Protein AF-A0AAW0WPX1-F1 (afdb_monomer)

Foldseek 3Di:
DDDDDADPPDPDPQDVCSVCVVVVHDDDDDDPDPDSPDPQPPDPPPALVVDDLVVVLVVVVVVVQVVVCVVVVDHCPCVVVVVVRRDSVVSVVVSCLVRVDDPQLQQVLPPPDPSVVVVQVVCVVVDVDRDDDRDADDPVCVVDDDDHPPPDDDDDDDDDDPVVVVVVVVVVVVVVVVVVVCVVCVVVVVVVVVVVPDDPDDDDD

Organism: Cherax quadricarinatus (NCBI:txid27406)

Secondary structure (DSSP, 8-state):
---PPP-TT-S---SHHHHHHHTT-------S-SSTT-TTTT-TT--GGG--HHHHHHHHHHHHHHHHHHHH-S--TTTTTTTT---HHHHHHHHHHHHSS---HHHH-STT-HHHHHHHHHHHHH-S----------TT-TT-------------PPP--HHHHHHHHHHHHHHHHHHHHHHHHHHHHHHHHHHHHS-------

Radius of gyration: 40.39 Å; Cα contacts (8 Å, |Δi|>4): 72; chains: 1; bounding box: 110×43×115 Å

Sequence (205 aa):
MVHRKINLQEDTQAWEHEKYSMRRLPAFTLSRLLGPKTGERGSILDTSENVDLTSLTRNTVVVATALLRHIYNTSVDGIFDNGLAVTKKSVKSWLDLLTSQPRSPQLLSGKNNPLVSTLHQILTRYTNEARVTFLKADKRDPEWAFYDITRATMAAYAVKPAAFDFLLTMAILAYLGVIYVFLQYFPKLYAMMVRLASPQKSKTH

InterPro domains:
  IPR016574 Nicalin [PTHR31826] (1-195)

pLDDT: mean 82.97, std 11.25, range [36.56, 97.06]

Solvent-accessible surface area (backbone atoms only — not comparable to full-atom values): 13462 Å² total; per-residue (Å²): 137,85,88,74,83,78,66,89,87,53,92,76,72,75,48,70,34,52,63,36,44,75,74,73,38,93,61,76,78,90,70,93,65,95,56,80,86,45,75,80,66,88,41,92,81,75,51,77,86,81,55,60,65,66,62,48,47,53,49,50,50,52,51,53,51,53,50,51,27,64,75,67,73,45,87,66,82,68,61,45,75,78,75,65,53,88,48,65,68,57,56,48,53,51,50,53,62,65,63,71,50,81,83,49,68,49,63,59,66,42,96,81,32,64,66,62,51,50,52,46,54,56,43,43,75,78,37,98,79,69,76,92,77,82,90,68,66,55,84,90,51,74,88,54,73,83,66,72,72,82,83,73,86,84,81,85,75,86,70,88,57,72,66,57,58,54,51,51,53,50,51,53,52,51,53,53,49,52,52,52,51,51,63,67,45,42,63,57,53,49,53,49,49,52,60,73,69,51,77,85,79,77,84,84,130

Mean predicted aligned error: 12.22 Å

Structure (mmCIF, N/CA/C/O backbone):
data_AF-A0AAW0WPX1-F1
#
_entry.id   AF-A0AAW0WPX1-F1
#
loop_
_atom_site.group_PDB
_atom_site.id
_atom_site.type_symbol
_atom_site.label_atom_id
_atom_site.label_alt_id
_atom_site.label_comp_id
_atom_site.label_asym_id
_atom_site.label_entity_id
_atom_site.label_seq_id
_atom_site.pdbx_PDB_ins_code
_atom_site.Cartn_x
_atom_site.Cartn_y
_atom_site.Cartn_z
_atom_site.occupancy
_atom_site.B_iso_or_equiv
_atom_site.auth_seq_id
_atom_site.auth_comp_id
_atom_site.auth_asym_id
_atom_site.auth_atom_id
_atom_site.pdbx_PDB_model_num
ATOM 1 N N . MET A 1 1 ? 20.065 9.864 -16.009 1.00 61.38 1 MET A N 1
ATOM 2 C CA . MET A 1 1 ? 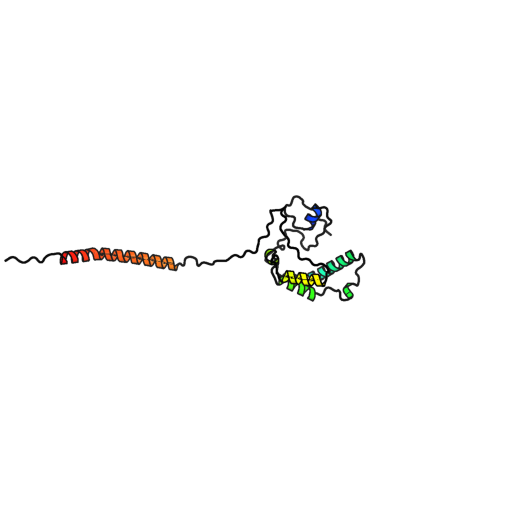20.373 9.185 -14.732 1.00 61.38 1 MET A CA 1
ATOM 3 C C . MET A 1 1 ? 20.743 10.264 -13.731 1.00 61.38 1 MET A C 1
ATOM 5 O O . MET A 1 1 ? 21.647 11.031 -14.025 1.00 61.38 1 MET A O 1
ATOM 9 N N . VAL A 1 2 ? 20.005 10.399 -12.628 1.00 70.94 2 VAL A N 1
ATOM 10 C CA . VAL A 1 2 ? 20.298 11.414 -11.601 1.00 70.94 2 VAL A CA 1
ATOM 11 C C . VAL A 1 2 ? 21.002 10.713 -10.449 1.00 70.94 2 VAL A C 1
ATOM 13 O O . VAL A 1 2 ? 20.412 9.850 -9.805 1.00 70.94 2 VAL A O 1
ATOM 16 N N . HIS A 1 3 ? 22.268 11.052 -10.216 1.00 69.31 3 HIS A N 1
ATOM 17 C CA . HIS A 1 3 ? 23.001 10.574 -9.050 1.00 69.31 3 HIS A CA 1
ATOM 18 C C . HIS A 1 3 ? 22.640 11.448 -7.846 1.00 69.31 3 HIS A C 1
ATOM 20 O O . HIS A 1 3 ? 22.981 12.633 -7.803 1.00 69.31 3 HIS A O 1
ATOM 26 N N . ARG A 1 4 ? 21.932 10.873 -6.873 1.00 70.69 4 ARG A N 1
ATOM 27 C CA . ARG A 1 4 ? 21.549 11.558 -5.638 1.00 70.69 4 ARG A CA 1
ATOM 28 C C . ARG A 1 4 ? 22.569 11.238 -4.549 1.00 70.69 4 ARG A C 1
ATOM 30 O O . ARG A 1 4 ? 22.857 10.073 -4.297 1.00 70.69 4 ARG A O 1
ATOM 37 N N . LYS A 1 5 ? 23.115 12.271 -3.904 1.00 76.38 5 LYS A N 1
ATOM 38 C CA . LYS A 1 5 ? 23.946 12.087 -2.707 1.00 76.38 5 LYS A CA 1
ATOM 39 C C . LYS A 1 5 ? 23.054 11.628 -1.552 1.00 76.38 5 LYS A C 1
ATOM 41 O O . LYS A 1 5 ? 21.971 12.180 -1.367 1.00 76.38 5 LYS A O 1
ATOM 46 N N . ILE A 1 6 ? 23.511 10.627 -0.807 1.00 76.75 6 ILE A N 1
ATOM 47 C CA . ILE A 1 6 ? 22.807 10.125 0.375 1.00 76.75 6 ILE A CA 1
ATOM 48 C C . ILE A 1 6 ? 22.981 11.102 1.543 1.00 76.75 6 ILE A C 1
ATOM 50 O O . ILE A 1 6 ? 24.090 11.567 1.808 1.00 76.75 6 ILE A O 1
ATOM 54 N N . ASN A 1 7 ? 21.889 11.409 2.241 1.00 76.62 7 ASN A N 1
ATOM 55 C CA . ASN A 1 7 ? 21.913 12.222 3.453 1.00 76.62 7 ASN A CA 1
ATOM 56 C C . ASN A 1 7 ? 21.957 11.288 4.666 1.00 76.62 7 ASN A C 1
ATOM 58 O O . ASN A 1 7 ? 20.944 10.710 5.040 1.00 76.62 7 ASN A O 1
ATOM 62 N N . LEU A 1 8 ? 23.130 11.143 5.287 1.00 74.00 8 LEU A N 1
ATOM 63 C CA . LEU A 1 8 ? 23.301 10.279 6.466 1.00 74.00 8 LEU A CA 1
ATOM 64 C C . LEU A 1 8 ? 22.622 10.820 7.735 1.00 74.00 8 LEU A C 1
ATOM 66 O O . LEU A 1 8 ? 22.477 10.076 8.692 1.00 74.00 8 LEU A O 1
ATOM 70 N N . GLN A 1 9 ? 22.244 12.100 7.758 1.00 75.31 9 GLN A N 1
ATOM 71 C CA . GLN A 1 9 ? 21.622 12.745 8.920 1.00 75.31 9 GLN A CA 1
ATOM 72 C C . GLN A 1 9 ? 20.102 12.555 8.994 1.00 75.31 9 GLN A C 1
ATOM 74 O O . GLN A 1 9 ? 19.483 13.012 9.947 1.00 75.31 9 GLN A O 1
ATOM 79 N N . GLU A 1 10 ? 19.482 11.961 7.973 1.00 75.88 10 GLU A N 1
ATOM 80 C CA . GLU A 1 10 ? 18.040 11.731 7.964 1.00 75.88 10 GLU A CA 1
ATOM 81 C C . GLU A 1 10 ? 17.742 10.327 8.502 1.00 75.88 10 GLU A C 1
ATOM 83 O O . GLU A 1 10 ? 18.124 9.332 7.884 1.00 75.88 10 GLU A O 1
ATOM 88 N N . ASP A 1 11 ? 17.038 10.255 9.637 1.00 69.88 11 ASP A N 1
ATOM 89 C CA . ASP A 1 11 ? 16.717 8.991 10.320 1.00 69.88 11 ASP A CA 1
ATOM 90 C C . ASP A 1 11 ? 15.823 8.073 9.467 1.00 69.88 11 ASP A C 1
ATOM 92 O O . ASP A 1 11 ? 15.911 6.847 9.523 1.00 69.88 11 ASP A O 1
ATOM 96 N N . THR A 1 12 ? 14.972 8.661 8.616 1.00 73.88 12 THR A N 1
ATOM 97 C CA . THR A 1 12 ? 14.050 7.920 7.743 1.00 73.88 12 THR A CA 1
ATOM 98 C C . THR A 1 12 ? 14.513 7.935 6.289 1.00 73.88 12 THR A C 1
ATOM 100 O O . THR A 1 12 ? 14.114 8.765 5.473 1.00 73.88 12 THR A O 1
ATOM 103 N N . GLN A 1 13 ? 15.330 6.947 5.930 1.00 77.50 13 GLN A N 1
ATOM 104 C CA . GLN A 1 13 ? 15.722 6.708 4.540 1.00 77.50 13 GLN A CA 1
ATOM 105 C C . GLN A 1 13 ? 14.590 6.024 3.780 1.00 77.50 13 GLN A C 1
ATOM 107 O O . GLN A 1 13 ? 14.356 4.815 3.875 1.00 77.50 13 GLN A O 1
ATOM 112 N N . ALA A 1 14 ? 13.848 6.834 3.035 1.00 79.06 14 ALA A N 1
ATOM 113 C CA . ALA A 1 14 ? 12.646 6.405 2.340 1.00 79.06 14 ALA A CA 1
ATOM 114 C C . ALA A 1 14 ? 12.933 5.728 0.987 1.00 79.06 14 ALA A C 1
ATOM 116 O O . ALA A 1 14 ? 12.017 5.138 0.404 1.00 79.06 14 ALA A O 1
ATOM 117 N N . TRP A 1 15 ? 14.158 5.823 0.459 1.00 85.50 15 TRP A N 1
ATOM 118 C CA . TRP A 1 15 ? 14.579 5.109 -0.745 1.00 85.50 15 TRP A CA 1
ATOM 119 C C . TRP A 1 15 ? 15.464 3.915 -0.396 1.00 85.50 15 TRP A C 1
ATOM 121 O O . TRP A 1 15 ? 16.465 4.052 0.299 1.00 85.50 15 TRP A O 1
ATOM 131 N N . GLU A 1 16 ? 15.156 2.744 -0.953 1.00 83.19 16 GLU A N 1
ATOM 132 C CA . GLU A 1 16 ? 15.899 1.522 -0.619 1.00 83.19 16 GLU A CA 1
ATOM 133 C C . GLU A 1 16 ? 17.376 1.579 -1.045 1.00 83.19 16 GLU A C 1
ATOM 135 O O . GLU A 1 16 ? 18.238 1.056 -0.341 1.00 83.19 16 GLU A O 1
ATOM 140 N N . HIS A 1 17 ? 17.712 2.258 -2.154 1.00 87.19 17 HIS A N 1
ATOM 141 C CA . HIS A 1 17 ? 19.113 2.391 -2.579 1.00 87.19 17 HIS A CA 1
ATOM 142 C C . HIS A 1 17 ? 19.988 3.136 -1.561 1.00 87.19 17 HIS A C 1
ATOM 144 O O . HIS A 1 17 ? 21.184 2.864 -1.496 1.00 87.19 17 HIS A O 1
ATOM 150 N N . GLU A 1 18 ? 19.419 4.033 -0.749 1.00 86.38 18 GLU A N 1
ATOM 151 C CA . GLU A 1 18 ? 20.159 4.747 0.298 1.00 86.38 18 GLU A CA 1
ATOM 152 C C . GLU A 1 18 ? 20.658 3.752 1.359 1.00 86.38 18 GLU A C 1
ATOM 154 O O . GLU A 1 18 ? 21.845 3.748 1.698 1.00 86.38 18 GLU A O 1
ATOM 159 N N . LYS A 1 19 ? 19.800 2.803 1.762 1.00 84.25 19 LYS A N 1
ATOM 160 C CA . LYS A 1 19 ? 20.140 1.740 2.721 1.00 84.25 19 LYS A CA 1
ATOM 161 C C . LYS A 1 19 ? 21.227 0.803 2.207 1.00 84.25 19 LYS A C 1
ATOM 163 O O . LYS A 1 19 ? 22.153 0.453 2.942 1.00 84.25 19 LYS A O 1
ATOM 168 N N . TYR A 1 20 ? 21.140 0.399 0.941 1.00 88.38 20 TYR A N 1
ATOM 169 C CA . TYR A 1 20 ? 22.171 -0.435 0.318 1.00 88.38 20 TYR A CA 1
ATOM 170 C C . TYR A 1 20 ? 23.497 0.319 0.162 1.00 88.38 20 TYR A C 1
ATOM 172 O O . TYR A 1 20 ? 24.559 -0.246 0.433 1.00 88.38 20 TYR A O 1
ATOM 180 N N . SER A 1 21 ? 23.444 1.611 -0.169 1.00 87.19 21 SER A N 1
ATOM 181 C CA . SER A 1 21 ? 24.636 2.450 -0.291 1.00 87.19 21 SER A CA 1
ATOM 182 C C . SER A 1 21 ? 25.371 2.626 1.042 1.00 87.19 21 SER A C 1
ATOM 184 O O . SER A 1 21 ? 26.602 2.654 1.037 1.00 87.19 21 SER A O 1
ATOM 186 N N . MET A 1 22 ? 24.672 2.682 2.186 1.00 84.62 22 MET A N 1
ATOM 187 C CA . MET A 1 22 ? 25.325 2.689 3.510 1.00 84.62 22 MET A CA 1
ATOM 188 C C . MET A 1 22 ? 26.178 1.437 3.742 1.00 84.62 22 MET A C 1
ATOM 190 O O . MET A 1 22 ? 27.257 1.504 4.329 1.00 84.62 22 MET A O 1
ATOM 194 N N . ARG A 1 23 ? 25.721 0.290 3.229 1.00 87.25 23 ARG A N 1
ATOM 195 C CA . ARG A 1 23 ? 26.449 -0.987 3.282 1.00 87.25 23 ARG A CA 1
ATOM 196 C C . ARG A 1 23 ? 27.493 -1.129 2.173 1.00 87.25 23 ARG A C 1
ATOM 198 O O . ARG A 1 23 ? 28.049 -2.210 2.009 1.00 87.25 23 ARG A O 1
ATOM 205 N N . ARG A 1 24 ? 27.769 -0.055 1.422 1.00 89.06 24 ARG A N 1
ATOM 206 C CA . ARG A 1 24 ? 28.683 -0.030 0.267 1.00 89.06 24 ARG A CA 1
ATOM 207 C C . ARG A 1 24 ? 28.284 -1.009 -0.843 1.00 89.06 24 ARG A C 1
ATOM 209 O O . ARG A 1 24 ? 29.139 -1.479 -1.588 1.00 89.06 24 ARG A O 1
ATOM 216 N N . LEU A 1 25 ? 26.991 -1.312 -0.955 1.00 91.75 25 LEU A N 1
ATOM 217 C CA . LEU A 1 25 ? 26.453 -2.140 -2.028 1.00 91.75 25 LEU A CA 1
ATOM 218 C C . LEU A 1 25 ? 25.987 -1.239 -3.179 1.00 91.75 25 LEU A C 1
ATOM 220 O O . LEU A 1 25 ? 25.273 -0.262 -2.926 1.00 91.75 25 LEU A O 1
ATOM 224 N N . PRO A 1 26 ? 26.359 -1.543 -4.436 1.00 90.31 26 PRO A N 1
ATOM 225 C CA . PRO A 1 26 ? 25.847 -0.810 -5.581 1.00 90.31 26 PRO A CA 1
ATOM 226 C C . PRO A 1 26 ? 24.343 -1.061 -5.696 1.00 90.31 26 PRO A C 1
ATOM 228 O O . PRO A 1 26 ? 23.890 -2.201 -5.782 1.00 90.31 26 PRO A O 1
ATOM 231 N N . ALA A 1 27 ? 23.564 0.014 -5.691 1.00 89.50 27 ALA A N 1
ATOM 232 C CA . ALA A 1 27 ? 22.117 -0.047 -5.797 1.00 89.50 27 ALA A CA 1
ATOM 233 C C . ALA A 1 27 ? 21.604 1.089 -6.675 1.00 89.50 27 ALA A C 1
ATOM 235 O O . ALA A 1 27 ? 22.207 2.158 -6.765 1.00 89.50 27 ALA A O 1
ATOM 236 N N . PHE A 1 28 ? 20.459 0.862 -7.307 1.00 88.38 28 PHE A N 1
ATOM 237 C CA . PHE A 1 28 ? 19.737 1.889 -8.040 1.00 88.38 28 PHE A CA 1
ATOM 238 C C . PHE A 1 28 ? 18.256 1.817 -7.674 1.00 88.38 28 PHE A C 1
ATOM 240 O O . PHE A 1 28 ? 17.745 0.771 -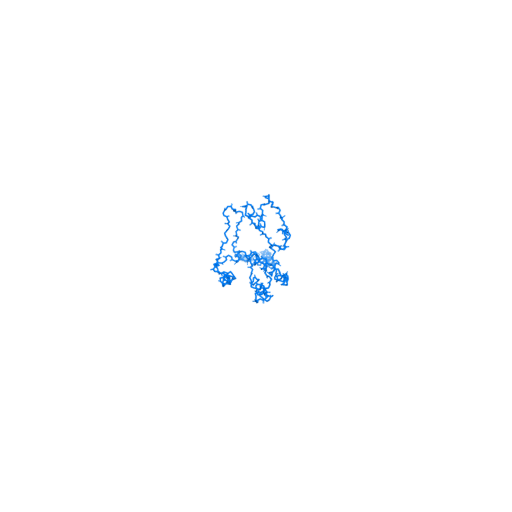7.274 1.00 88.38 28 PHE A O 1
ATOM 247 N N . THR A 1 29 ? 17.544 2.932 -7.807 1.00 88.50 29 THR A N 1
ATOM 248 C CA . THR A 1 29 ? 16.083 2.942 -7.707 1.00 88.50 29 THR A CA 1
ATOM 249 C C . THR A 1 29 ? 15.495 3.595 -8.941 1.00 88.50 29 THR A C 1
ATOM 251 O O . THR A 1 29 ? 15.922 4.674 -9.347 1.00 88.50 29 THR A O 1
ATOM 254 N N . LEU A 1 30 ? 14.503 2.933 -9.530 1.00 89.25 30 LEU A N 1
ATOM 255 C CA . LEU A 1 30 ? 13.698 3.473 -10.613 1.00 89.25 30 LEU A CA 1
ATOM 256 C C . LEU A 1 30 ? 12.396 4.007 -10.019 1.00 89.25 30 LEU A C 1
ATOM 258 O O . LEU A 1 30 ? 11.647 3.267 -9.387 1.00 89.25 30 LEU A O 1
ATOM 262 N N . SER A 1 31 ? 12.137 5.297 -10.211 1.00 88.00 31 SER A N 1
ATOM 263 C CA . SER A 1 31 ? 10.945 5.964 -9.694 1.00 88.00 31 SER A CA 1
ATOM 264 C C . SER A 1 31 ? 10.486 7.075 -10.635 1.00 88.00 31 SER A C 1
ATOM 266 O O . SER A 1 31 ? 11.307 7.730 -11.275 1.00 88.00 31 SER A O 1
ATOM 268 N N . ARG A 1 32 ? 9.168 7.309 -10.680 1.00 86.69 32 ARG A N 1
ATOM 269 C CA . ARG A 1 32 ? 8.558 8.501 -11.296 1.00 86.69 32 ARG A CA 1
ATOM 270 C C . ARG A 1 32 ? 8.669 9.739 -10.395 1.00 86.69 32 ARG A C 1
ATOM 272 O O . ARG A 1 32 ? 8.674 10.861 -10.886 1.00 86.69 32 ARG A O 1
ATOM 279 N N . LEU A 1 33 ? 8.723 9.535 -9.082 1.00 86.62 33 LEU A N 1
ATOM 280 C CA . LEU A 1 33 ? 8.726 10.596 -8.080 1.00 86.62 33 LEU A CA 1
ATOM 281 C C . LEU A 1 33 ? 10.109 11.242 -7.984 1.00 86.62 33 LEU A C 1
ATOM 283 O O . LEU A 1 33 ? 11.117 10.543 -7.883 1.00 86.62 33 LEU A O 1
ATOM 287 N N . LEU A 1 34 ? 10.134 12.576 -7.944 1.00 82.50 34 LEU A N 1
ATOM 288 C CA . LEU A 1 34 ? 11.356 13.370 -7.767 1.00 82.50 34 LEU A CA 1
ATOM 289 C C . LEU A 1 34 ? 11.935 13.243 -6.349 1.00 82.50 34 LEU A C 1
ATOM 291 O O . LEU A 1 34 ? 13.146 13.326 -6.142 1.00 82.50 34 LEU A O 1
ATOM 295 N N . GLY A 1 35 ? 11.068 13.048 -5.355 1.00 82.31 35 GLY A N 1
ATOM 296 C CA . GLY A 1 35 ? 11.436 13.030 -3.946 1.00 82.31 35 GLY A CA 1
ATOM 297 C C . GLY A 1 35 ? 10.698 11.949 -3.159 1.00 82.31 35 GLY A C 1
ATOM 298 O O . GLY A 1 35 ? 9.667 11.458 -3.607 1.00 82.31 35 GLY A O 1
ATOM 299 N N . PRO A 1 36 ? 11.219 11.574 -1.979 1.00 80.69 36 PRO A N 1
ATOM 300 C CA . PRO A 1 36 ? 10.595 10.557 -1.139 1.00 80.69 36 PRO A CA 1
ATOM 301 C C . PRO A 1 36 ? 9.311 11.032 -0.445 1.00 80.69 36 PRO A C 1
ATOM 303 O O . PRO A 1 36 ? 8.440 10.209 -0.180 1.00 80.69 36 PRO A O 1
ATOM 306 N N . LYS A 1 37 ? 9.204 12.337 -0.151 1.00 81.31 37 LYS A N 1
ATOM 307 C CA . LYS A 1 37 ? 8.134 12.959 0.657 1.00 81.31 37 LYS A CA 1
ATOM 308 C C . LYS A 1 37 ? 6.957 13.488 -0.176 1.00 81.31 37 LYS A C 1
ATOM 310 O O . LYS A 1 37 ? 6.267 14.414 0.232 1.00 81.31 37 LYS A O 1
ATOM 315 N N . THR A 1 38 ? 6.741 12.953 -1.372 1.00 82.50 38 THR A N 1
ATOM 316 C CA . THR A 1 38 ? 5.587 13.329 -2.203 1.00 82.50 38 THR A CA 1
ATOM 317 C C . THR A 1 38 ? 4.304 12.737 -1.623 1.00 82.50 38 THR A C 1
ATOM 319 O O . THR A 1 38 ? 4.264 11.535 -1.370 1.00 82.50 38 THR A O 1
ATOM 322 N N . GLY A 1 39 ? 3.247 13.544 -1.480 1.00 79.00 39 GLY A N 1
ATOM 323 C CA . GLY A 1 39 ? 1.966 13.119 -0.888 1.00 79.00 39 GLY A CA 1
ATOM 324 C C . GLY A 1 39 ? 1.229 12.006 -1.644 1.00 79.00 39 GLY A C 1
ATOM 325 O O . GLY A 1 39 ? 0.349 11.362 -1.087 1.00 79.00 39 GLY A O 1
ATOM 326 N N . GLU A 1 40 ? 1.616 11.728 -2.891 1.00 78.62 40 GLU A N 1
ATOM 327 C CA . GLU A 1 40 ? 1.120 10.576 -3.657 1.00 78.62 40 GLU A CA 1
ATOM 328 C C . GLU A 1 40 ? 1.561 9.233 -3.045 1.00 78.62 40 GLU A C 1
ATOM 330 O O . GLU A 1 40 ? 0.915 8.207 -3.246 1.00 78.62 40 GLU A O 1
ATOM 335 N N . ARG A 1 41 ? 2.662 9.214 -2.280 1.00 78.62 41 ARG A N 1
ATOM 336 C CA . ARG A 1 41 ? 3.200 7.995 -1.674 1.00 78.62 41 ARG A CA 1
ATOM 337 C C . ARG A 1 41 ? 2.467 7.693 -0.366 1.00 78.62 41 ARG A C 1
ATOM 339 O O . ARG A 1 41 ? 2.609 8.425 0.605 1.00 78.62 41 ARG A O 1
ATOM 346 N N . GLY A 1 42 ? 1.740 6.576 -0.328 1.00 77.31 42 GLY A N 1
ATOM 347 C CA . GLY A 1 42 ? 1.047 6.112 0.882 1.00 77.31 42 GLY A CA 1
ATOM 348 C C . GLY A 1 42 ? -0.295 6.799 1.150 1.00 77.31 42 GLY A C 1
ATOM 349 O O . GLY A 1 42 ? -0.807 6.707 2.262 1.00 77.31 42 GLY A O 1
ATOM 350 N N . SER A 1 43 ? -0.868 7.474 0.149 1.00 82.81 43 SER A N 1
ATOM 351 C CA . SER A 1 43 ? -2.216 8.032 0.252 1.00 82.81 43 SER A CA 1
ATOM 352 C C . SER A 1 43 ? -3.275 6.927 0.238 1.00 82.81 43 SER A C 1
ATOM 354 O O . SER A 1 43 ? -3.196 5.982 -0.544 1.00 82.81 43 SER A O 1
ATOM 356 N N . ILE A 1 44 ? -4.308 7.082 1.068 1.00 83.12 44 ILE A N 1
ATOM 357 C CA . ILE A 1 44 ? -5.504 6.220 1.063 1.00 83.12 44 ILE A CA 1
ATOM 358 C C . ILE A 1 44 ? -6.304 6.405 -0.240 1.00 83.12 44 ILE A C 1
ATOM 360 O O . ILE A 1 44 ? -7.060 5.524 -0.636 1.00 83.12 44 ILE A O 1
ATOM 364 N N . LEU A 1 45 ? -6.104 7.530 -0.932 1.00 84.94 45 LEU A N 1
ATOM 365 C CA . LEU A 1 45 ? -6.772 7.869 -2.190 1.00 84.94 45 LEU A CA 1
ATOM 366 C C . LEU A 1 45 ? -6.082 7.265 -3.428 1.00 84.94 45 LEU A C 1
ATOM 368 O O . LEU A 1 45 ? -6.435 7.619 -4.552 1.00 84.94 45 LEU A O 1
ATOM 372 N N . ASP A 1 46 ? -5.091 6.383 -3.246 1.00 85.38 46 ASP A N 1
ATOM 373 C CA . ASP A 1 46 ? -4.429 5.674 -4.346 1.00 85.38 46 ASP A CA 1
ATOM 374 C C . ASP A 1 46 ? -5.395 4.662 -4.985 1.00 85.38 46 ASP A C 1
ATOM 376 O O . ASP A 1 46 ? -5.576 3.541 -4.503 1.00 85.38 46 ASP A O 1
ATOM 380 N N . THR A 1 47 ? -6.054 5.092 -6.059 1.00 86.38 47 THR A N 1
ATOM 381 C CA . THR A 1 47 ? -7.054 4.324 -6.810 1.00 86.38 47 THR A CA 1
ATOM 382 C C . THR A 1 47 ? -6.522 3.938 -8.187 1.00 86.38 47 THR A C 1
ATOM 384 O O . THR A 1 47 ? -5.665 4.610 -8.764 1.00 86.38 47 THR A O 1
ATOM 387 N N . SER A 1 48 ? -7.051 2.846 -8.747 1.00 86.25 48 SER A N 1
ATOM 388 C CA . SER A 1 48 ? -6.666 2.358 -10.080 1.00 86.25 48 SER A CA 1
ATOM 389 C C . SER A 1 48 ? -6.971 3.358 -11.199 1.00 86.25 48 SER A C 1
ATOM 391 O O . SER A 1 48 ? -6.297 3.348 -12.226 1.00 86.25 48 SER A O 1
ATOM 393 N N . GLU A 1 49 ? -7.942 4.249 -10.987 1.00 86.81 49 GLU A N 1
ATOM 394 C CA . GLU A 1 49 ? -8.360 5.280 -11.941 1.00 86.81 49 GLU A CA 1
ATOM 395 C C . GLU A 1 49 ? -7.267 6.316 -12.217 1.00 86.81 49 GLU A C 1
ATOM 397 O O . GLU A 1 49 ? -7.180 6.845 -13.323 1.00 86.81 49 GLU A O 1
ATOM 402 N N . ASN A 1 50 ? -6.386 6.566 -11.246 1.00 86.75 50 ASN A N 1
ATOM 403 C CA . ASN A 1 50 ? -5.296 7.527 -11.396 1.00 86.75 50 ASN A CA 1
ATOM 404 C C . ASN A 1 50 ? -4.114 6.972 -12.226 1.00 86.75 50 ASN A C 1
ATOM 406 O O . ASN A 1 50 ? -3.130 7.671 -12.476 1.00 86.75 50 ASN A O 1
ATOM 410 N N . VAL A 1 51 ? -4.169 5.700 -12.645 1.00 89.25 51 VAL A N 1
ATOM 411 C CA . VAL A 1 51 ? -3.081 5.025 -13.364 1.00 89.25 51 VAL A CA 1
ATOM 412 C C . VAL A 1 51 ? -3.348 5.000 -14.869 1.00 89.25 51 VAL A C 1
ATOM 414 O O . VAL A 1 51 ? -4.206 4.271 -15.364 1.00 89.25 51 VAL A O 1
ATOM 417 N N . ASP A 1 52 ? -2.528 5.720 -15.636 1.00 93.25 52 ASP A N 1
ATOM 418 C CA . ASP A 1 52 ? -2.552 5.632 -17.097 1.00 93.25 52 ASP A CA 1
ATOM 419 C C . ASP A 1 52 ? -1.906 4.326 -17.602 1.00 93.25 52 ASP A C 1
ATOM 421 O O . ASP A 1 52 ? -0.686 4.121 -17.558 1.00 93.25 52 ASP A O 1
ATOM 425 N N . LEU A 1 53 ? -2.748 3.453 -18.159 1.00 93.56 53 LEU A N 1
ATOM 426 C CA . LEU A 1 53 ? -2.352 2.172 -18.744 1.00 93.56 53 LEU A CA 1
ATOM 427 C C . LEU A 1 53 ? -1.376 2.313 -19.920 1.00 93.56 53 LEU A C 1
ATOM 429 O O . LEU A 1 53 ? -0.584 1.398 -20.166 1.00 93.56 53 LEU A O 1
ATOM 433 N N . THR A 1 54 ? -1.439 3.405 -20.686 1.00 94.56 54 THR A N 1
ATOM 434 C CA . THR A 1 54 ? -0.569 3.586 -21.859 1.00 94.56 54 THR A CA 1
ATOM 435 C C . THR A 1 54 ? 0.862 3.894 -21.435 1.00 94.56 54 THR A C 1
ATOM 437 O O . THR A 1 54 ? 1.791 3.194 -21.853 1.00 94.56 54 THR A O 1
ATOM 440 N N . SER A 1 55 ? 1.029 4.843 -20.513 1.00 94.12 55 SER A N 1
ATOM 441 C CA . SER A 1 55 ? 2.310 5.139 -19.876 1.00 94.12 55 SER A CA 1
ATOM 442 C C . SER A 1 55 ? 2.881 3.925 -19.146 1.00 94.12 55 SER A C 1
ATOM 444 O O . SER A 1 55 ? 4.071 3.637 -19.288 1.00 94.12 55 SER A O 1
ATOM 446 N N . LEU A 1 56 ? 2.047 3.170 -18.419 1.00 94.00 56 LEU A N 1
ATOM 447 C CA . LEU A 1 56 ? 2.484 1.957 -17.727 1.00 94.00 56 LEU A CA 1
ATOM 448 C C . LEU A 1 56 ? 3.021 0.908 -18.708 1.00 94.00 56 LEU A C 1
ATOM 450 O O . LEU A 1 56 ? 4.133 0.426 -18.524 1.00 94.00 56 LEU A O 1
ATOM 454 N N . THR A 1 57 ? 2.285 0.626 -19.789 1.00 95.12 57 THR A N 1
ATOM 455 C CA . THR A 1 57 ? 2.704 -0.345 -20.816 1.00 95.12 57 THR A CA 1
ATOM 456 C C . THR A 1 57 ? 4.038 0.057 -21.449 1.00 95.12 57 THR A C 1
ATOM 458 O O . THR A 1 57 ? 4.947 -0.767 -21.548 1.00 95.12 57 THR A O 1
ATOM 461 N N . ARG A 1 58 ? 4.195 1.337 -21.819 1.00 94.00 58 ARG A N 1
ATOM 462 C CA . ARG A 1 58 ? 5.457 1.865 -22.360 1.00 94.00 58 ARG A CA 1
ATOM 463 C C . ARG A 1 58 ? 6.609 1.676 -21.374 1.00 94.00 58 ARG A C 1
ATOM 465 O O . ARG A 1 58 ? 7.677 1.210 -21.758 1.00 94.00 58 ARG A O 1
ATOM 472 N N . ASN A 1 59 ? 6.394 2.016 -20.105 1.00 94.06 59 ASN A N 1
ATOM 473 C CA . ASN A 1 59 ? 7.423 1.897 -19.076 1.00 94.06 59 ASN A CA 1
ATOM 474 C C . ASN A 1 59 ? 7.813 0.428 -18.840 1.00 94.06 59 ASN A C 1
ATOM 476 O O . ASN A 1 59 ? 8.998 0.136 -18.705 1.00 94.06 59 ASN A O 1
ATOM 480 N N . THR A 1 60 ? 6.856 -0.505 -18.866 1.00 93.81 60 THR A N 1
ATOM 481 C CA . THR A 1 60 ? 7.134 -1.946 -18.778 1.00 93.81 60 THR A CA 1
ATOM 482 C C . THR A 1 60 ? 8.003 -2.428 -19.939 1.00 93.81 60 THR A C 1
ATOM 484 O O . THR A 1 60 ? 8.962 -3.156 -19.701 1.00 93.81 60 THR A O 1
ATOM 487 N N . VAL A 1 61 ? 7.734 -1.985 -21.175 1.00 92.50 61 VAL A N 1
ATOM 488 C CA . VAL A 1 61 ? 8.574 -2.313 -22.345 1.00 92.50 61 VAL A CA 1
ATOM 489 C C . VAL A 1 61 ? 9.996 -1.783 -22.169 1.00 92.50 61 VAL A C 1
ATOM 491 O O . VAL A 1 61 ? 10.956 -2.511 -22.420 1.00 92.50 61 VAL A O 1
ATOM 494 N N . VAL A 1 62 ? 10.154 -0.547 -21.683 1.00 92.12 62 VAL A N 1
ATOM 495 C CA . VAL A 1 62 ? 11.477 0.052 -21.440 1.00 92.12 62 VAL A CA 1
ATOM 496 C C . VAL A 1 62 ? 12.249 -0.733 -20.378 1.00 92.12 62 VAL A C 1
ATOM 498 O O . VAL A 1 62 ? 13.417 -1.052 -20.592 1.00 92.12 62 VAL A O 1
ATOM 501 N N . VAL A 1 63 ? 11.605 -1.094 -19.263 1.00 93.06 63 VAL A N 1
ATOM 502 C CA . VAL A 1 63 ? 12.236 -1.879 -18.190 1.00 93.06 63 VAL A CA 1
ATOM 503 C C . VAL A 1 63 ? 12.600 -3.282 -18.673 1.00 93.06 63 VAL A C 1
ATOM 505 O O . VAL A 1 63 ? 13.725 -3.722 -18.449 1.00 93.06 63 VAL A O 1
ATOM 508 N N . ALA A 1 64 ? 11.702 -3.965 -19.387 1.00 91.94 64 ALA A N 1
ATOM 509 C CA . ALA A 1 64 ? 11.972 -5.287 -19.949 1.00 91.94 64 ALA A CA 1
ATOM 510 C C . ALA A 1 64 ? 13.146 -5.250 -20.939 1.00 91.94 64 ALA A C 1
ATOM 512 O O . ALA A 1 64 ? 14.064 -6.061 -20.844 1.00 91.94 64 ALA A O 1
ATOM 513 N N . THR A 1 65 ? 13.166 -4.262 -21.837 1.00 90.31 65 THR A N 1
ATOM 514 C CA . THR A 1 65 ? 14.268 -4.056 -22.789 1.00 90.31 65 THR A CA 1
ATOM 515 C C . THR A 1 65 ? 15.587 -3.801 -22.066 1.00 90.31 65 THR A C 1
ATOM 517 O O . THR A 1 65 ? 16.606 -4.389 -22.417 1.00 90.31 65 THR A O 1
ATOM 520 N N . ALA A 1 66 ? 15.581 -2.942 -21.044 1.00 91.06 66 ALA A N 1
ATOM 521 C CA . ALA A 1 66 ? 16.775 -2.624 -20.270 1.00 91.06 66 ALA A CA 1
ATOM 522 C C . ALA A 1 66 ? 17.327 -3.853 -19.529 1.00 91.06 66 ALA A C 1
ATOM 524 O O . ALA A 1 66 ? 18.535 -4.076 -19.541 1.00 91.06 66 ALA A O 1
ATOM 525 N N . LEU A 1 67 ? 16.453 -4.677 -18.942 1.00 91.06 67 LEU A N 1
ATOM 526 C CA . LEU A 1 67 ? 16.847 -5.919 -18.276 1.00 91.06 67 LEU A CA 1
ATOM 527 C C . LEU A 1 67 ? 17.412 -6.946 -19.260 1.00 91.06 67 LEU A C 1
ATOM 529 O O . LEU A 1 67 ? 18.459 -7.523 -18.989 1.00 91.06 67 LEU A O 1
ATOM 533 N N . LEU A 1 68 ? 16.774 -7.141 -20.416 1.00 90.44 68 LEU A N 1
ATOM 534 C CA . LEU A 1 68 ? 17.274 -8.056 -21.447 1.00 90.44 68 LEU A CA 1
ATOM 535 C C . LEU A 1 68 ? 18.641 -7.614 -21.978 1.00 90.44 68 LEU A C 1
ATOM 537 O O . LEU A 1 68 ? 19.542 -8.441 -22.099 1.00 90.44 68 LEU A O 1
ATOM 541 N N . ARG A 1 69 ? 18.820 -6.309 -22.224 1.00 90.75 69 ARG A N 1
ATOM 542 C CA . ARG A 1 69 ? 20.115 -5.740 -22.627 1.00 90.75 69 ARG A CA 1
ATOM 543 C C . ARG A 1 69 ? 21.175 -5.976 -21.560 1.00 90.75 69 ARG A C 1
ATOM 545 O O . ARG A 1 69 ? 22.309 -6.280 -21.899 1.00 90.75 69 ARG A O 1
ATOM 552 N N . HIS A 1 70 ? 20.808 -5.865 -20.286 1.00 91.00 70 HIS A N 1
ATOM 553 C CA . HIS A 1 70 ? 21.733 -6.099 -19.184 1.00 91.00 70 HIS A CA 1
ATOM 554 C C . HIS A 1 70 ? 22.119 -7.579 -19.030 1.00 91.00 70 HIS A C 1
ATOM 556 O O . HIS A 1 70 ? 23.292 -7.873 -18.838 1.00 91.00 70 HIS A O 1
ATOM 562 N N . ILE A 1 71 ? 21.159 -8.503 -19.146 1.00 91.69 71 ILE A N 1
ATOM 563 C CA . ILE A 1 71 ? 21.398 -9.948 -18.992 1.00 91.69 71 ILE A CA 1
ATOM 564 C C . ILE A 1 71 ? 22.217 -10.500 -20.162 1.00 91.69 71 ILE A C 1
ATOM 566 O O . ILE A 1 71 ? 23.191 -11.215 -19.947 1.00 91.69 71 ILE A O 1
ATOM 570 N N . TYR A 1 72 ? 21.825 -10.178 -21.396 1.00 89.19 72 TYR A N 1
ATOM 571 C CA . TYR A 1 72 ? 22.449 -10.743 -22.595 1.00 89.19 72 TYR A CA 1
ATOM 572 C C . TYR A 1 72 ? 23.614 -9.906 -23.134 1.00 89.19 72 TYR A C 1
ATOM 574 O O . TYR A 1 72 ? 24.288 -10.344 -24.063 1.00 89.19 72 TYR A O 1
ATOM 582 N N . ASN A 1 73 ? 23.843 -8.709 -22.580 1.00 89.94 73 ASN A N 1
ATOM 583 C CA . ASN A 1 73 ? 24.873 -7.756 -23.009 1.00 89.94 73 ASN A CA 1
ATOM 584 C C . ASN A 1 73 ? 24.907 -7.521 -24.537 1.00 89.94 73 ASN A C 1
ATOM 586 O O . ASN A 1 73 ? 25.962 -7.288 -25.122 1.00 89.94 73 ASN A O 1
ATOM 590 N N . THR A 1 74 ? 23.748 -7.620 -25.190 1.00 85.44 74 THR A N 1
ATOM 591 C CA . THR A 1 74 ? 23.577 -7.520 -26.646 1.00 85.44 74 THR A CA 1
ATOM 592 C C . THR A 1 74 ? 22.456 -6.541 -26.986 1.00 85.44 74 THR A C 1
ATOM 594 O O . THR A 1 74 ? 21.632 -6.196 -26.128 1.00 85.44 74 THR A O 1
ATOM 597 N N . SER A 1 75 ? 22.408 -6.076 -28.236 1.00 79.50 75 SER A N 1
ATOM 598 C CA . SER A 1 75 ? 21.262 -5.320 -28.736 1.00 79.50 75 SER A CA 1
ATOM 599 C C . SER A 1 75 ? 20.036 -6.238 -28.814 1.00 79.50 75 SER A C 1
ATOM 601 O O . SER A 1 75 ? 20.083 -7.355 -29.316 1.00 79.50 75 SER A O 1
ATOM 603 N N . VAL A 1 76 ? 18.920 -5.763 -28.262 1.00 70.88 76 VAL A N 1
ATOM 604 C CA . VAL A 1 76 ? 17.660 -6.522 -28.086 1.00 70.88 76 VAL A CA 1
ATOM 605 C C . VAL A 1 76 ? 16.689 -6.238 -29.243 1.00 70.88 76 VAL A C 1
ATOM 607 O O . VAL A 1 76 ? 15.475 -6.386 -29.120 1.00 70.88 76 VAL A O 1
ATOM 610 N N . ASP A 1 77 ? 17.216 -5.800 -30.383 1.00 75.06 77 ASP A N 1
ATOM 611 C CA . ASP A 1 77 ? 16.402 -5.366 -31.513 1.00 75.06 77 ASP A CA 1
ATOM 612 C C . ASP A 1 77 ? 15.745 -6.604 -32.154 1.00 75.06 77 ASP A C 1
ATOM 614 O O . ASP A 1 77 ? 16.426 -7.532 -32.585 1.00 75.06 77 ASP A O 1
ATOM 618 N N . GLY A 1 78 ? 14.409 -6.661 -32.129 1.00 74.81 78 GLY A N 1
ATOM 619 C CA . GLY A 1 78 ? 13.609 -7.763 -32.686 1.00 74.81 78 GLY A CA 1
ATOM 620 C C . GLY A 1 78 ? 13.203 -8.886 -31.717 1.00 74.81 78 GLY A C 1
ATOM 621 O O . GLY A 1 78 ? 12.422 -9.757 -32.091 1.00 74.81 78 GLY A O 1
ATOM 622 N N . ILE A 1 79 ? 13.646 -8.885 -30.450 1.00 77.44 79 ILE A N 1
ATOM 623 C CA . ILE A 1 79 ? 13.268 -9.951 -29.488 1.00 77.44 79 ILE A CA 1
ATOM 624 C C . ILE A 1 79 ? 11.763 -9.930 -29.166 1.00 77.44 79 ILE A C 1
ATOM 626 O O . ILE A 1 79 ? 11.150 -10.975 -28.943 1.00 77.44 79 ILE A O 1
ATOM 630 N N . PHE A 1 80 ? 11.149 -8.748 -29.171 1.00 78.81 80 PHE A N 1
ATOM 631 C CA . PHE A 1 80 ? 9.725 -8.589 -28.869 1.00 78.81 80 PHE A CA 1
ATOM 632 C C . PHE A 1 80 ? 8.799 -8.972 -30.032 1.00 78.81 80 PHE A C 1
ATOM 634 O O . PHE A 1 80 ? 7.623 -9.242 -29.784 1.00 78.81 80 PHE A O 1
ATOM 641 N N . ASP A 1 81 ? 9.315 -9.061 -31.261 1.00 78.31 81 ASP A N 1
ATOM 642 C CA . ASP A 1 81 ? 8.515 -9.353 -32.458 1.00 78.31 81 ASP A CA 1
ATOM 643 C C . ASP A 1 81 ? 8.074 -10.825 -32.515 1.00 78.31 81 ASP A C 1
ATOM 645 O O . ASP A 1 81 ? 7.015 -11.148 -33.051 1.00 78.31 81 ASP A O 1
ATOM 649 N N . ASN 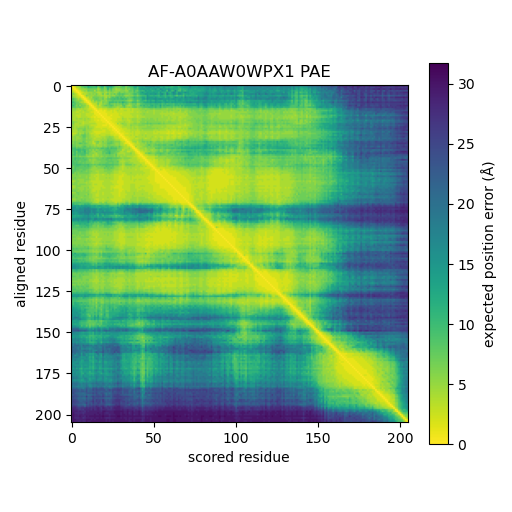A 1 82 ? 8.807 -11.717 -31.839 1.00 77.81 82 ASN A N 1
ATOM 650 C CA . ASN A 1 82 ? 8.514 -13.152 -31.741 1.00 77.81 82 ASN A CA 1
ATOM 651 C C . ASN A 1 82 ? 7.400 -13.492 -30.724 1.00 77.81 82 ASN A C 1
ATOM 653 O O . ASN A 1 82 ? 7.438 -14.530 -30.066 1.00 77.81 82 ASN A O 1
ATOM 657 N N . GLY A 1 83 ? 6.414 -12.608 -30.545 1.00 79.12 83 GLY A N 1
ATOM 658 C CA . GLY A 1 83 ? 5.278 -12.830 -29.638 1.00 79.12 83 GLY A CA 1
ATOM 659 C C . GLY A 1 83 ? 5.576 -12.619 -28.147 1.00 79.12 83 GLY A C 1
ATOM 660 O O . GLY A 1 83 ? 4.707 -12.856 -27.311 1.00 79.12 83 GLY A O 1
ATOM 661 N N . LEU A 1 84 ? 6.770 -12.125 -27.801 1.00 83.44 84 LEU A N 1
ATOM 662 C CA . LEU A 1 84 ? 7.163 -11.757 -26.430 1.00 83.44 84 LEU A CA 1
ATOM 663 C C . LEU A 1 84 ? 6.778 -10.310 -26.065 1.00 83.44 84 LEU A C 1
ATOM 665 O O . LEU A 1 84 ? 7.153 -9.802 -25.005 1.00 83.44 84 LEU A O 1
ATOM 669 N N . ALA A 1 85 ? 6.041 -9.625 -26.940 1.00 87.44 85 ALA A N 1
ATOM 670 C CA . ALA A 1 85 ? 5.613 -8.251 -26.737 1.00 87.44 85 ALA A CA 1
ATOM 671 C C . ALA A 1 85 ? 4.678 -8.091 -25.525 1.00 87.44 85 ALA A C 1
ATOM 673 O O . ALA A 1 85 ? 3.729 -8.850 -25.300 1.00 87.44 85 ALA A O 1
ATOM 674 N N . VAL A 1 86 ? 4.901 -7.016 -24.767 1.00 89.94 86 VAL A N 1
ATOM 675 C CA . VAL A 1 86 ? 4.038 -6.641 -23.644 1.00 89.94 86 VAL A CA 1
ATOM 676 C C . VAL A 1 86 ? 2.697 -6.152 -24.186 1.00 89.94 86 VAL A C 1
ATOM 678 O O . VAL A 1 86 ? 2.594 -5.093 -24.801 1.00 89.94 86 VAL A O 1
ATOM 681 N N . THR A 1 87 ? 1.640 -6.917 -23.930 1.00 92.56 87 THR A N 1
ATOM 682 C CA . THR A 1 87 ? 0.289 -6.570 -24.379 1.00 92.56 87 THR A CA 1
ATOM 683 C C . THR A 1 87 ? -0.430 -5.716 -23.335 1.00 92.56 87 THR A C 1
ATOM 685 O O . THR A 1 87 ? -0.509 -6.094 -22.164 1.00 92.56 87 THR A O 1
ATOM 688 N N . LYS A 1 88 ? -1.073 -4.621 -23.764 1.00 93.75 88 LYS A N 1
ATOM 689 C CA . LYS A 1 88 ? -1.872 -3.736 -22.887 1.00 93.75 88 LYS A CA 1
ATOM 690 C C . LYS A 1 88 ? -2.944 -4.488 -22.082 1.00 93.75 88 LYS A C 1
ATOM 692 O O . LYS A 1 88 ? -3.177 -4.176 -20.920 1.00 93.75 88 LYS A O 1
ATOM 697 N N . LYS A 1 89 ? -3.578 -5.507 -22.678 1.00 94.44 89 LYS A N 1
ATOM 698 C CA . LYS A 1 89 ? -4.563 -6.378 -22.006 1.00 94.44 89 LYS A CA 1
ATOM 699 C C . LYS A 1 89 ? -3.958 -7.145 -20.824 1.00 94.44 89 LYS A C 1
ATOM 701 O O . LYS A 1 89 ? -4.593 -7.226 -19.780 1.00 94.44 89 LYS A O 1
ATOM 706 N N . SER A 1 90 ? -2.730 -7.651 -20.973 1.00 93.06 90 SER A N 1
ATOM 707 C CA . SER A 1 90 ? -2.012 -8.345 -19.896 1.00 93.06 90 SER A CA 1
ATOM 708 C C . SER A 1 90 ? -1.706 -7.381 -18.748 1.00 93.06 90 SER A C 1
ATOM 710 O O . SER A 1 90 ? -2.059 -7.652 -17.603 1.00 93.06 90 SER A O 1
ATOM 712 N N . VAL A 1 91 ? -1.174 -6.194 -19.060 1.00 94.62 91 VAL A N 1
ATOM 713 C CA . VAL A 1 91 ? -0.914 -5.144 -18.058 1.00 94.62 91 VAL A CA 1
ATOM 714 C C . VAL A 1 91 ? -2.192 -4.754 -17.312 1.00 94.62 91 VAL A C 1
ATOM 716 O O . VAL A 1 91 ? -2.169 -4.624 -16.092 1.00 94.62 91 VAL A O 1
ATOM 719 N N . LYS A 1 92 ? -3.321 -4.636 -18.021 1.00 95.19 92 LYS A N 1
ATOM 720 C CA . LYS A 1 92 ? -4.621 -4.380 -17.395 1.00 95.19 92 LYS A CA 1
ATOM 721 C C . LYS A 1 92 ? -5.030 -5.509 -16.442 1.00 95.19 92 LYS A C 1
ATOM 723 O O . LYS A 1 92 ? -5.371 -5.218 -15.307 1.00 95.19 92 LYS A O 1
ATOM 728 N N . SER A 1 93 ? -4.929 -6.776 -16.854 1.00 94.31 93 SER A N 1
ATOM 729 C CA . SER A 1 93 ? -5.265 -7.903 -15.965 1.00 94.31 93 SER A CA 1
ATOM 730 C C . SER A 1 93 ? -4.407 -7.943 -14.698 1.00 94.31 93 SER A C 1
ATOM 732 O O . SER A 1 93 ? -4.908 -8.264 -13.625 1.00 94.31 93 SER A O 1
ATOM 734 N N . TRP A 1 94 ? -3.133 -7.554 -14.801 1.00 93.94 94 TRP A N 1
ATOM 735 C CA . TRP A 1 94 ? -2.250 -7.410 -13.647 1.00 93.94 94 TRP A CA 1
ATOM 736 C C . TRP A 1 94 ? -2.671 -6.260 -12.735 1.00 93.94 94 TRP A C 1
ATOM 738 O O . TRP A 1 94 ? -2.665 -6.421 -11.518 1.00 93.94 94 TRP A O 1
ATOM 748 N N . LEU A 1 95 ? -3.051 -5.116 -13.307 1.00 93.44 95 LEU A N 1
ATOM 749 C CA . LEU A 1 95 ? -3.564 -3.988 -12.536 1.00 93.44 95 LEU A CA 1
ATOM 750 C C . LEU A 1 95 ? -4.852 -4.368 -11.796 1.00 93.44 95 LEU A C 1
ATOM 752 O O . LEU A 1 95 ? -4.955 -4.116 -10.598 1.00 93.44 95 LEU A O 1
AT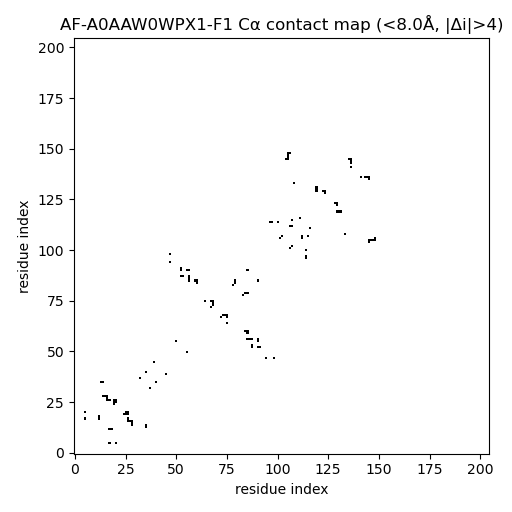OM 756 N N . ASP A 1 96 ? -5.788 -5.024 -12.478 1.00 93.19 96 ASP A N 1
ATOM 757 C CA . ASP A 1 96 ? -7.055 -5.481 -11.902 1.00 93.19 96 ASP A CA 1
ATOM 758 C C . ASP A 1 96 ? -6.808 -6.502 -10.768 1.00 93.19 96 ASP A C 1
ATOM 760 O O . ASP A 1 96 ? -7.387 -6.381 -9.691 1.00 93.19 96 ASP A O 1
ATOM 764 N N . LEU A 1 97 ? -5.873 -7.448 -10.947 1.00 92.50 97 LEU A N 1
ATOM 765 C CA . LEU A 1 97 ? -5.471 -8.402 -9.900 1.00 92.50 97 LEU A CA 1
ATOM 766 C C . LEU A 1 97 ? -4.834 -7.710 -8.684 1.00 92.50 97 LEU A C 1
ATOM 768 O O . LEU A 1 97 ? -5.132 -8.053 -7.545 1.00 92.50 97 LEU A O 1
ATOM 772 N N . LEU A 1 98 ? -3.939 -6.743 -8.902 1.00 90.50 98 LEU A N 1
ATOM 773 C CA . LEU A 1 98 ? -3.251 -6.044 -7.810 1.00 90.50 98 LEU A CA 1
ATOM 774 C C . LEU A 1 98 ? -4.158 -5.063 -7.059 1.00 90.50 98 LEU A C 1
ATOM 776 O O . LEU A 1 98 ? -3.863 -4.719 -5.914 1.00 90.50 98 LEU A O 1
ATOM 780 N N . THR A 1 99 ? -5.232 -4.605 -7.701 1.00 90.06 99 THR A N 1
ATOM 781 C CA . THR A 1 99 ? -6.203 -3.657 -7.137 1.00 90.06 99 THR A CA 1
ATOM 782 C C . THR A 1 99 ? -7.444 -4.345 -6.572 1.00 90.06 99 THR A C 1
ATOM 784 O O . THR A 1 99 ? -8.212 -3.703 -5.861 1.00 90.06 99 THR A O 1
ATOM 787 N N . SER A 1 100 ? -7.611 -5.657 -6.788 1.00 89.25 100 SER A N 1
ATOM 788 C CA . SER A 1 100 ? -8.757 -6.421 -6.280 1.00 89.25 100 SER A CA 1
ATOM 789 C C . SER A 1 100 ? -8.817 -6.497 -4.751 1.00 89.25 100 SER A C 1
ATOM 791 O O . SER A 1 100 ? -9.868 -6.803 -4.194 1.00 89.25 100 SER A O 1
ATOM 793 N N . GLN A 1 101 ? -7.699 -6.255 -4.060 1.00 87.88 101 GLN A N 1
ATOM 794 C CA . GLN A 1 101 ? -7.642 -6.210 -2.603 1.00 87.88 101 GLN A CA 1
ATOM 795 C C . GLN A 1 101 ? -6.719 -5.091 -2.090 1.00 87.88 101 GLN A C 1
ATOM 797 O O . GLN A 1 101 ? -5.740 -4.730 -2.749 1.00 87.88 101 GLN A O 1
ATOM 802 N N . PRO A 1 102 ? -6.982 -4.557 -0.885 1.00 85.38 102 PRO A N 1
ATOM 803 C CA . PRO A 1 102 ? -6.122 -3.559 -0.257 1.00 85.38 102 PRO A CA 1
ATOM 804 C C . PRO A 1 102 ? -4.719 -4.113 0.033 1.00 85.38 102 PRO A C 1
ATOM 806 O O . PRO A 1 102 ? -4.548 -5.227 0.527 1.00 85.38 102 PRO A O 1
ATOM 809 N N . ARG A 1 103 ? -3.698 -3.296 -0.244 1.00 80.19 103 ARG A N 1
ATOM 810 C CA . ARG A 1 103 ? -2.271 -3.669 -0.182 1.00 80.19 103 ARG A CA 1
ATOM 811 C C . ARG A 1 103 ? -1.595 -3.311 1.147 1.00 80.19 103 ARG A C 1
ATOM 813 O O . ARG A 1 103 ? -0.372 -3.197 1.201 1.00 80.19 103 ARG A O 1
ATOM 820 N N . SER A 1 104 ? -2.361 -3.084 2.212 1.00 81.12 104 SER A N 1
ATOM 821 C CA . SER A 1 104 ? -1.764 -2.752 3.504 1.00 81.12 104 SER A CA 1
ATOM 822 C C . SER A 1 104 ? -0.989 -3.965 4.051 1.00 81.12 104 SER A C 1
ATOM 824 O O . SER A 1 104 ? -1.492 -5.094 3.980 1.00 81.12 104 SER A O 1
ATOM 826 N N . PRO A 1 105 ? 0.233 -3.783 4.592 1.00 78.00 105 PRO A N 1
ATOM 827 C CA . PRO A 1 105 ? 1.042 -4.894 5.101 1.00 78.00 105 PRO A CA 1
ATOM 828 C C . PRO A 1 105 ? 0.302 -5.762 6.126 1.00 78.00 105 PRO A C 1
ATOM 830 O O . PRO A 1 105 ? 0.495 -6.974 6.163 1.00 78.00 105 PRO A O 1
ATOM 833 N N . GLN A 1 106 ? -0.602 -5.162 6.903 1.00 78.75 106 GLN A N 1
ATOM 834 C CA . GLN A 1 106 ? -1.417 -5.846 7.908 1.00 78.75 106 GLN A CA 1
ATOM 835 C C . GLN A 1 106 ? -2.369 -6.877 7.292 1.00 78.75 106 GLN A C 1
ATOM 837 O O . GLN A 1 106 ? -2.549 -7.959 7.841 1.00 78.75 106 GLN A O 1
ATOM 842 N N . LEU A 1 107 ? -2.953 -6.572 6.129 1.00 79.25 107 LEU A N 1
ATOM 843 C CA . LEU A 1 107 ? -3.884 -7.470 5.438 1.00 79.25 107 LEU A CA 1
ATOM 844 C C . LEU A 1 107 ? -3.153 -8.525 4.596 1.00 79.25 107 LEU A C 1
ATOM 846 O O . LEU A 1 107 ? -3.659 -9.633 4.400 1.00 79.25 107 LEU A O 1
ATOM 850 N N . LEU A 1 108 ? -1.944 -8.207 4.127 1.00 80.81 108 LEU A N 1
ATOM 851 C CA . LEU A 1 108 ? -1.093 -9.134 3.375 1.00 80.81 108 LEU A CA 1
ATOM 852 C C . LEU A 1 108 ? -0.371 -10.153 4.270 1.00 80.81 108 LEU A C 1
ATOM 854 O O . LEU A 1 108 ? -0.093 -11.257 3.813 1.00 80.81 108 LEU A O 1
ATOM 858 N N . SER A 1 109 ? -0.103 -9.813 5.536 1.00 73.94 109 SER A N 1
ATOM 859 C CA . SER A 1 109 ? 0.597 -10.679 6.503 1.00 73.94 109 SER A CA 1
ATOM 860 C C . SER A 1 109 ? -0.212 -11.918 6.933 1.00 73.94 109 SER A C 1
ATOM 862 O O . SER A 1 109 ? 0.319 -12.845 7.548 1.00 73.94 109 SER A O 1
ATOM 864 N N . GLY A 1 110 ? -1.506 -11.978 6.597 1.00 74.81 110 GLY A N 1
ATOM 865 C CA . GLY A 1 110 ? -2.331 -13.157 6.844 1.00 74.81 110 GLY A CA 1
ATOM 866 C C . GLY A 1 110 ? -1.753 -14.404 6.164 1.00 74.81 110 GLY A C 1
ATOM 867 O O . GLY A 1 110 ? -1.489 -14.394 4.964 1.00 74.81 110 GLY A O 1
ATOM 868 N N . LYS A 1 111 ? -1.601 -15.504 6.920 1.00 73.19 111 LYS A N 1
ATOM 869 C CA . LYS A 1 111 ? -0.963 -16.754 6.451 1.00 73.19 111 LYS A CA 1
ATOM 870 C C . LYS A 1 111 ? -1.538 -17.302 5.134 1.00 73.19 111 LYS A C 1
ATOM 872 O O . LYS A 1 111 ? -0.796 -17.911 4.375 1.00 73.19 111 LYS A O 1
ATOM 877 N N . ASN A 1 112 ? -2.822 -17.055 4.861 1.00 78.31 112 ASN A N 1
ATOM 878 C CA . ASN A 1 112 ? -3.543 -17.561 3.689 1.00 78.31 112 ASN A CA 1
ATOM 879 C C . ASN A 1 112 ? -4.180 -16.421 2.874 1.00 78.31 112 ASN A C 1
ATOM 881 O O . ASN A 1 112 ? -5.371 -16.467 2.566 1.00 78.31 112 ASN A O 1
ATOM 885 N N . ASN A 1 113 ? -3.429 -15.359 2.567 1.00 87.31 113 ASN A N 1
ATOM 886 C CA . ASN A 1 113 ? -3.951 -14.300 1.704 1.00 87.31 113 ASN A CA 1
ATOM 887 C C . ASN A 1 113 ? -4.075 -14.807 0.243 1.00 87.31 113 ASN A C 1
ATOM 889 O O . ASN A 1 113 ? -3.073 -15.255 -0.330 1.00 87.31 113 ASN A O 1
ATOM 893 N N . PRO A 1 114 ? -5.269 -14.723 -0.385 1.00 88.44 114 PRO A N 1
ATOM 894 C CA . PRO A 1 114 ? -5.496 -15.244 -1.730 1.00 88.44 114 PRO A CA 1
ATOM 895 C C . PRO A 1 114 ? -4.596 -14.571 -2.770 1.00 88.44 114 PRO A C 1
ATOM 897 O O . PRO A 1 114 ? -3.972 -15.272 -3.562 1.00 88.44 114 PRO A O 1
ATOM 900 N N . LEU A 1 115 ? -4.411 -13.250 -2.732 1.00 90.31 115 LEU A N 1
ATOM 901 C CA . LEU A 1 115 ? -3.529 -12.562 -3.681 1.00 90.31 115 LEU A CA 1
ATOM 902 C C . LEU A 1 115 ? -2.082 -13.033 -3.555 1.00 90.31 115 LEU A C 1
ATOM 904 O O . LEU A 1 115 ? -1.456 -13.313 -4.570 1.00 90.31 115 LEU A O 1
ATOM 908 N N . VAL A 1 116 ? -1.554 -13.181 -2.335 1.00 90.38 116 VAL A N 1
ATOM 909 C CA . VAL A 1 116 ? -0.168 -13.647 -2.142 1.00 90.38 116 VAL A CA 1
ATOM 910 C C . VAL A 1 116 ? -0.003 -15.060 -2.702 1.00 90.38 116 VAL A C 1
ATOM 912 O O . VAL A 1 116 ? 0.980 -15.336 -3.386 1.00 90.38 116 VAL A O 1
ATOM 915 N N . SER A 1 117 ? -0.994 -15.931 -2.491 1.00 90.62 117 SER A N 1
ATOM 916 C CA . SER A 1 117 ? -0.982 -17.282 -3.059 1.00 90.62 117 SER A CA 1
ATOM 917 C C . SER A 1 117 ? -1.074 -17.288 -4.591 1.00 90.62 117 SER A C 1
ATOM 919 O O . SER A 1 117 ? -0.323 -18.014 -5.237 1.00 90.62 117 SER A O 1
ATOM 921 N N . THR A 1 118 ? -1.908 -16.430 -5.194 1.00 92.38 118 THR A N 1
ATOM 922 C CA . THR A 1 118 ? -1.999 -16.313 -6.661 1.00 92.38 118 THR A CA 1
ATOM 923 C C . THR A 1 118 ? -0.703 -15.777 -7.266 1.00 92.38 118 THR A C 1
ATOM 925 O O . THR A 1 118 ? -0.215 -16.330 -8.248 1.00 92.38 118 THR A O 1
ATOM 928 N N . LEU A 1 119 ? -0.083 -14.762 -6.651 1.00 91.50 119 LEU A N 1
ATOM 929 C CA . LEU A 1 119 ? 1.224 -14.250 -7.069 1.00 91.50 119 LEU A CA 1
ATOM 930 C C . LEU A 1 119 ? 2.303 -15.326 -6.969 1.00 91.50 119 LEU A C 1
ATOM 932 O O . LEU A 1 119 ? 3.109 -15.467 -7.885 1.00 91.50 119 LEU A O 1
ATOM 936 N N . HIS A 1 120 ? 2.303 -16.105 -5.885 1.00 91.94 120 HIS A N 1
ATOM 937 C CA . HIS A 1 120 ? 3.237 -17.212 -5.705 1.00 91.94 120 HIS A CA 1
ATOM 938 C C . HIS A 1 120 ? 3.065 -18.280 -6.791 1.00 91.94 120 HIS A C 1
ATOM 940 O O . HIS A 1 120 ? 4.053 -18.678 -7.408 1.00 91.94 120 HIS A O 1
ATOM 946 N N . GLN A 1 121 ? 1.830 -18.678 -7.104 1.00 92.44 121 GLN A N 1
ATOM 947 C CA . GLN A 1 121 ? 1.537 -19.631 -8.180 1.00 92.44 121 GLN A CA 1
ATOM 948 C C . GLN A 1 121 ? 1.977 -19.111 -9.553 1.00 92.44 121 GLN A C 1
ATOM 950 O O . GLN A 1 121 ? 2.609 -19.843 -10.316 1.00 92.44 121 GLN A O 1
ATOM 955 N N . ILE A 1 122 ? 1.689 -17.843 -9.865 1.00 92.94 122 ILE A N 1
ATOM 956 C CA . ILE A 1 122 ? 2.092 -17.232 -11.137 1.00 92.94 122 ILE A CA 1
ATOM 957 C C . ILE A 1 122 ? 3.620 -17.158 -11.234 1.00 92.94 122 ILE A C 1
ATOM 959 O O . ILE A 1 122 ? 4.182 -17.545 -12.254 1.00 92.94 122 ILE A O 1
ATOM 963 N N . LEU A 1 123 ? 4.312 -16.722 -10.178 1.00 92.81 123 LEU A N 1
ATOM 964 C CA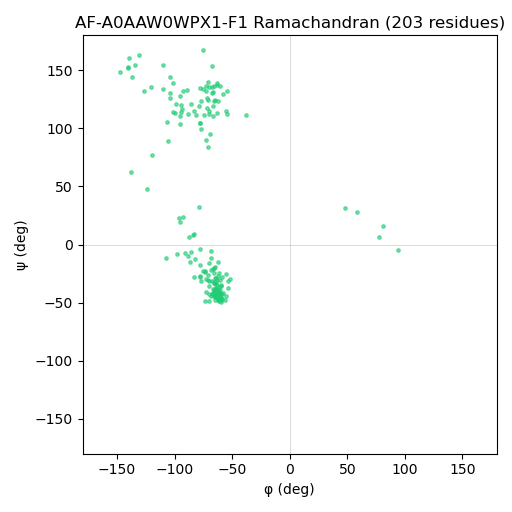 . LEU A 1 123 ? 5.776 -16.656 -10.166 1.00 92.81 123 LEU A CA 1
ATOM 965 C C . LEU A 1 123 ? 6.411 -18.041 -10.284 1.00 92.81 123 LEU A C 1
ATOM 967 O O . LEU A 1 123 ? 7.361 -18.196 -11.043 1.00 92.81 123 LEU A O 1
ATOM 971 N N . THR A 1 124 ? 5.868 -19.051 -9.607 1.00 94.56 124 THR A N 1
ATOM 972 C CA . THR A 1 124 ? 6.357 -20.439 -9.689 1.00 94.56 124 THR A CA 1
ATOM 973 C C . THR A 1 124 ? 6.188 -21.022 -11.094 1.00 94.56 124 THR A C 1
ATOM 975 O O . THR A 1 124 ? 6.981 -21.848 -11.528 1.00 94.56 124 THR A O 1
ATOM 978 N N . ARG A 1 125 ? 5.184 -20.567 -11.855 1.00 93.19 125 ARG A N 1
ATOM 979 C CA . ARG A 1 125 ? 5.008 -20.978 -13.255 1.00 93.19 125 ARG A CA 1
ATOM 980 C C . ARG A 1 125 ? 6.122 -20.459 -14.170 1.00 93.19 125 ARG A C 1
ATOM 982 O O . ARG A 1 125 ? 6.432 -21.112 -15.161 1.00 93.19 125 ARG A O 1
ATOM 989 N N . TYR A 1 126 ? 6.686 -19.289 -13.868 1.00 89.69 126 TYR A N 1
ATOM 990 C CA . TYR A 1 126 ? 7.691 -18.624 -14.707 1.00 89.69 126 TYR A CA 1
ATOM 991 C C . TYR A 1 126 ? 9.114 -18.657 -14.125 1.00 89.69 126 TYR A C 1
ATOM 993 O O . TYR A 1 126 ? 10.061 -18.317 -14.829 1.00 89.69 126 TYR A O 1
ATOM 1001 N N . THR A 1 127 ? 9.286 -19.049 -12.860 1.00 91.69 127 THR A N 1
ATO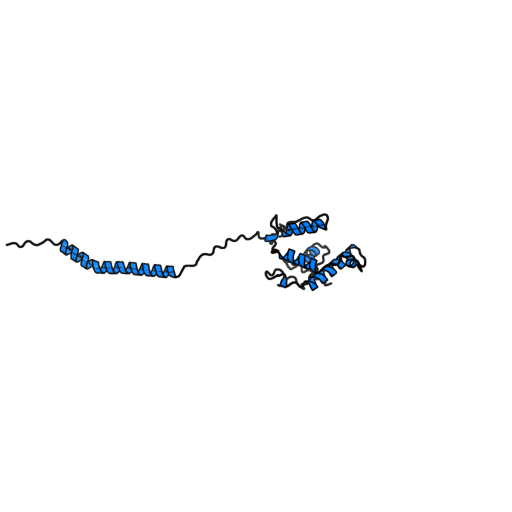M 1002 C CA . THR A 1 127 ? 10.574 -19.095 -12.153 1.00 91.69 127 THR A CA 1
ATOM 1003 C C . THR A 1 127 ? 10.699 -20.380 -11.333 1.00 91.69 127 THR A C 1
ATOM 1005 O O . THR A 1 127 ? 9.720 -20.847 -10.760 1.00 91.69 127 THR A O 1
ATOM 1008 N N . ASN A 1 128 ? 11.908 -20.944 -11.245 1.00 84.69 128 ASN A N 1
ATOM 1009 C CA . ASN A 1 128 ? 12.128 -22.255 -10.617 1.00 84.69 128 ASN A CA 1
ATOM 1010 C C . ASN A 1 128 ? 12.073 -22.236 -9.073 1.00 84.69 128 ASN A C 1
ATOM 1012 O O . ASN A 1 128 ? 11.820 -23.273 -8.469 1.00 84.69 128 ASN A O 1
ATOM 1016 N N . GLU A 1 129 ? 12.298 -21.087 -8.419 1.00 86.06 129 GLU A N 1
ATOM 1017 C CA . GLU A 1 129 ? 12.419 -20.995 -6.951 1.00 86.06 129 GLU A CA 1
ATOM 1018 C C . GLU A 1 129 ? 11.691 -19.776 -6.350 1.00 86.06 129 GLU A C 1
ATOM 1020 O O . GLU A 1 129 ? 12.292 -18.901 -5.724 1.00 86.06 129 GLU A O 1
ATOM 1025 N N . ALA A 1 130 ? 10.367 -19.708 -6.498 1.00 88.75 130 ALA A N 1
ATOM 1026 C CA . ALA A 1 130 ? 9.572 -18.688 -5.814 1.00 88.75 130 ALA A CA 1
ATOM 1027 C C . ALA A 1 130 ? 9.340 -19.062 -4.335 1.00 88.75 130 ALA A C 1
ATOM 1029 O O . ALA A 1 130 ? 8.711 -20.077 -4.024 1.00 88.75 130 ALA A O 1
ATOM 1030 N N . ARG A 1 131 ? 9.809 -18.223 -3.400 1.00 88.00 131 ARG A N 1
ATOM 1031 C CA . ARG A 1 131 ? 9.586 -18.382 -1.949 1.00 88.00 131 ARG A CA 1
ATOM 1032 C C . ARG A 1 131 ? 8.853 -17.176 -1.372 1.00 88.00 131 ARG A C 1
ATOM 1034 O O . ARG A 1 131 ? 9.211 -16.038 -1.657 1.00 88.00 131 ARG A O 1
ATOM 1041 N N . VAL A 1 132 ? 7.857 -17.429 -0.523 1.00 86.25 132 VAL A N 1
ATOM 1042 C CA . VAL A 1 132 ? 7.162 -16.378 0.233 1.00 86.25 132 VAL A CA 1
ATOM 1043 C C . VAL A 1 132 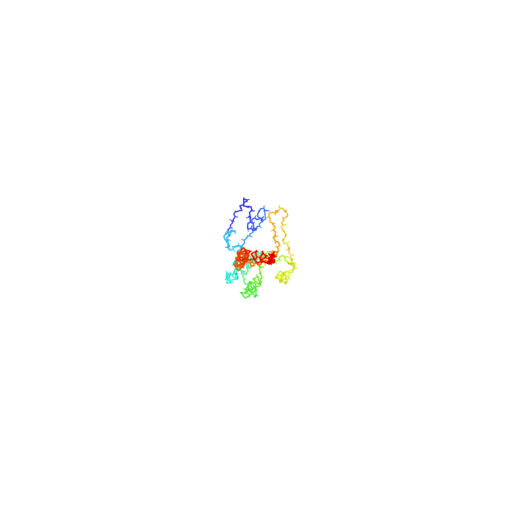? 7.948 -16.090 1.509 1.00 86.25 132 VAL A C 1
ATOM 1045 O O . VAL A 1 132 ? 8.160 -16.985 2.328 1.00 86.25 132 VAL A O 1
ATOM 1048 N N . THR A 1 133 ? 8.390 -14.846 1.681 1.00 85.25 133 THR A N 1
ATOM 1049 C CA . THR A 1 133 ? 9.086 -14.387 2.886 1.00 85.25 133 THR A CA 1
ATOM 1050 C C . THR A 1 133 ? 8.203 -13.427 3.672 1.00 85.25 133 THR A C 1
ATOM 1052 O O . THR A 1 133 ? 7.597 -12.509 3.123 1.00 85.25 133 THR A O 1
ATOM 1055 N N . PHE A 1 134 ? 8.133 -13.638 4.985 1.00 78.88 134 PHE A N 1
ATOM 1056 C CA . PHE A 1 134 ? 7.436 -12.734 5.892 1.00 78.88 134 PHE A CA 1
ATOM 1057 C C . PHE A 1 134 ? 8.447 -11.745 6.458 1.00 78.88 134 PHE A C 1
ATOM 1059 O O . PHE A 1 134 ? 9.360 -12.133 7.192 1.00 78.88 134 PHE A O 1
ATOM 1066 N N . LEU A 1 135 ? 8.290 -10.471 6.104 1.00 73.69 135 LEU A N 1
ATOM 1067 C CA . LEU A 1 135 ? 9.084 -9.396 6.683 1.00 73.69 135 LEU A CA 1
ATOM 1068 C C . LEU A 1 135 ? 8.712 -9.267 8.162 1.00 73.69 135 LEU A C 1
ATOM 1070 O O . LEU A 1 135 ? 7.560 -9.019 8.510 1.00 73.69 135 LEU A O 1
ATOM 1074 N N . LYS A 1 136 ? 9.697 -9.465 9.035 1.00 73.88 136 LYS A N 1
ATOM 1075 C CA . LYS A 1 136 ? 9.596 -9.148 10.459 1.00 73.88 136 LYS A CA 1
ATOM 1076 C C . LYS A 1 136 ? 10.385 -7.874 10.707 1.00 73.88 136 LYS A C 1
ATOM 1078 O O . LYS A 1 136 ? 11.415 -7.673 10.068 1.00 73.88 136 LYS A O 1
ATOM 1083 N N . ALA A 1 137 ? 9.891 -7.032 11.612 1.00 72.12 137 ALA A N 1
ATOM 1084 C CA . ALA A 1 137 ? 10.646 -5.875 12.067 1.00 72.12 137 ALA A CA 1
ATOM 1085 C C . ALA A 1 137 ? 12.013 -6.348 12.580 1.00 72.12 137 ALA A C 1
ATOM 1087 O O . ALA A 1 137 ? 12.091 -7.353 13.300 1.00 72.12 137 ALA A O 1
ATOM 1088 N N . ASP A 1 138 ? 13.080 -5.677 12.148 1.00 70.56 138 ASP A N 1
ATOM 1089 C CA . ASP A 1 138 ? 14.418 -5.994 12.629 1.00 70.56 138 ASP A CA 1
ATOM 1090 C C . ASP A 1 138 ? 14.484 -5.641 14.118 1.00 70.56 138 ASP A C 1
ATOM 1092 O O . ASP A 1 138 ? 14.090 -4.555 14.532 1.00 70.56 138 ASP A O 1
ATOM 1096 N N . LYS A 1 139 ? 14.984 -6.563 14.943 1.00 72.75 139 LYS A N 1
ATOM 1097 C CA . LYS A 1 139 ? 15.117 -6.337 16.389 1.00 72.75 139 LYS A CA 1
ATOM 1098 C C . LYS A 1 139 ? 16.125 -5.235 16.713 1.00 72.75 139 LYS A C 1
ATOM 1100 O O . LYS A 1 139 ? 16.112 -4.726 17.828 1.00 72.75 139 LYS A O 1
ATOM 1105 N N . ARG A 1 140 ? 17.025 -4.926 15.775 1.00 72.88 140 ARG A N 1
ATOM 1106 C CA . ARG A 1 140 ? 18.025 -3.861 15.916 1.00 72.88 140 ARG A CA 1
ATOM 1107 C C . ARG A 1 140 ? 17.418 -2.464 15.864 1.00 72.88 140 ARG A C 1
ATOM 1109 O O . ARG A 1 140 ? 17.964 -1.581 16.512 1.00 72.88 140 ARG A O 1
ATOM 1116 N N . ASP A 1 141 ? 16.273 -2.320 15.197 1.00 66.19 141 ASP A N 1
ATOM 1117 C CA . ASP A 1 141 ? 15.570 -1.052 15.035 1.00 66.19 141 ASP A CA 1
ATOM 1118 C C . ASP A 1 141 ? 14.159 -1.148 15.655 1.00 66.19 141 ASP A C 1
ATOM 1120 O O . ASP A 1 141 ? 13.163 -1.313 14.942 1.00 66.19 141 ASP A O 1
ATOM 1124 N N . PRO A 1 142 ? 14.040 -1.079 16.998 1.00 63.28 142 PRO A N 1
ATOM 1125 C CA . PRO A 1 142 ? 12.774 -1.277 17.712 1.00 63.28 142 PRO A CA 1
ATOM 1126 C C . PRO A 1 142 ? 11.737 -0.164 17.480 1.00 63.28 142 PRO A C 1
ATOM 1128 O O . PRO A 1 142 ? 10.607 -0.283 17.950 1.00 63.28 142 PRO A O 1
ATOM 1131 N N . GLU A 1 143 ? 12.093 0.905 16.765 1.00 68.06 143 GLU A N 1
ATOM 1132 C CA . GLU A 1 143 ? 11.201 2.027 16.447 1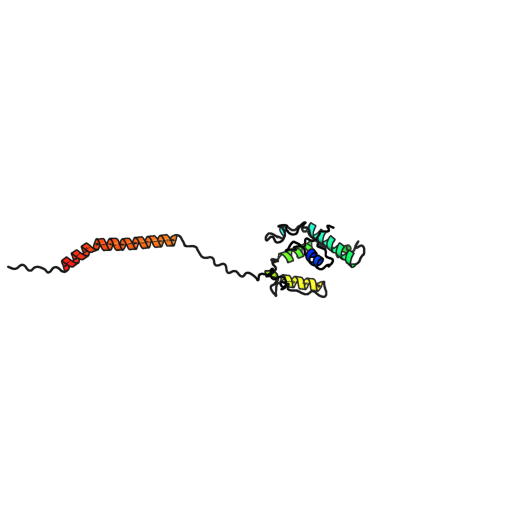.00 68.06 143 GLU A CA 1
ATOM 1133 C C . GLU A 1 143 ? 10.079 1.646 15.469 1.00 68.06 143 GLU A C 1
ATOM 1135 O O . GLU A 1 143 ? 9.027 2.287 15.445 1.00 68.06 143 GLU A O 1
ATOM 1140 N N . TRP A 1 144 ? 10.261 0.574 14.689 1.00 67.94 144 TRP A N 1
ATOM 1141 C CA . TRP A 1 144 ? 9.262 0.102 13.734 1.00 67.94 144 TRP A CA 1
ATOM 1142 C C . TRP A 1 144 ? 8.588 -1.179 14.215 1.00 67.94 144 TRP A C 1
ATOM 1144 O O . TRP A 1 144 ? 9.132 -2.274 14.104 1.00 67.94 144 TRP A O 1
ATOM 1154 N N . ALA A 1 145 ? 7.347 -1.059 14.681 1.00 71.00 145 ALA A N 1
ATOM 1155 C CA . ALA A 1 145 ? 6.470 -2.199 14.919 1.00 71.00 145 ALA A CA 1
ATOM 1156 C C . ALA A 1 145 ? 5.419 -2.288 13.806 1.00 71.00 145 ALA A C 1
ATOM 1158 O O . ALA A 1 145 ? 4.690 -1.332 13.539 1.00 71.00 145 ALA A O 1
ATOM 1159 N N . PHE A 1 146 ? 5.309 -3.450 13.159 1.00 72.06 146 PHE A N 1
ATOM 1160 C CA . PHE A 1 146 ? 4.162 -3.717 12.297 1.00 72.06 146 PHE A CA 1
ATOM 1161 C C . PHE A 1 146 ? 2.930 -3.897 13.180 1.00 72.06 146 PHE A C 1
ATOM 1163 O O . PHE A 1 146 ? 2.862 -4.841 13.966 1.00 72.06 146 PHE A O 1
ATOM 1170 N N . TYR A 1 147 ? 1.964 -2.990 13.056 1.00 69.75 147 TYR A N 1
ATOM 1171 C CA . TYR A 1 147 ? 0.666 -3.160 13.700 1.00 69.75 147 TYR A CA 1
ATOM 1172 C C . TYR A 1 147 ? -0.009 -4.427 13.174 1.00 69.75 147 TYR A C 1
ATOM 1174 O O . TYR A 1 147 ? 0.008 -4.681 11.972 1.00 69.75 147 TYR A O 1
ATOM 1182 N N . ASP A 1 148 ? -0.601 -5.218 14.063 1.00 69.06 148 ASP A N 1
ATOM 1183 C CA . ASP A 1 148 ? -1.481 -6.314 13.659 1.00 69.06 148 ASP A CA 1
ATOM 1184 C C . ASP A 1 148 ? -2.843 -5.750 13.206 1.00 69.06 148 ASP A C 1
ATOM 1186 O O . ASP A 1 148 ? -3.142 -4.568 13.404 1.00 69.06 148 ASP A O 1
ATOM 1190 N N . ILE A 1 149 ? -3.671 -6.577 12.568 1.00 68.38 149 ILE A N 1
ATOM 1191 C CA . ILE A 1 149 ? -4.992 -6.192 12.064 1.00 68.38 149 ILE A CA 1
ATOM 1192 C C . ILE A 1 149 ? -5.818 -5.606 13.218 1.00 68.38 149 ILE A C 1
ATOM 1194 O O . ILE A 1 149 ? -6.194 -6.314 14.154 1.00 68.38 149 ILE A O 1
ATOM 1198 N N . THR A 1 150 ? -6.149 -4.315 13.134 1.00 61.16 150 THR A N 1
ATOM 1199 C CA . THR A 1 150 ? -7.001 -3.629 14.108 1.00 61.16 150 THR A CA 1
ATOM 1200 C C . THR A 1 150 ? -8.444 -4.107 13.958 1.00 61.16 150 THR A C 1
ATOM 1202 O O . THR A 1 150 ? -9.276 -3.500 13.287 1.00 61.16 150 THR A O 1
ATOM 1205 N N . ARG A 1 151 ? -8.778 -5.234 14.593 1.00 67.69 151 ARG A N 1
ATOM 1206 C CA . ARG A 1 151 ? -10.175 -5.623 14.804 1.00 67.69 151 ARG A CA 1
ATOM 1207 C C . ARG A 1 151 ? -10.762 -4.716 15.881 1.00 67.69 151 ARG A C 1
ATOM 1209 O O . ARG A 1 151 ? -10.673 -5.017 17.065 1.00 67.69 151 ARG A O 1
ATOM 1216 N N . ALA A 1 152 ? -11.324 -3.587 15.465 1.00 76.25 152 ALA A N 1
ATOM 1217 C CA . ALA A 1 152 ? -12.040 -2.685 16.354 1.00 76.25 152 ALA A CA 1
ATOM 1218 C C . ALA A 1 152 ? -13.541 -3.001 16.312 1.00 76.25 152 ALA A C 1
ATOM 1220 O O . ALA A 1 152 ? -14.176 -2.913 15.263 1.00 76.25 152 ALA A O 1
ATOM 1221 N N . THR A 1 153 ? -14.126 -3.363 17.454 1.00 84.56 153 THR A N 1
ATOM 1222 C CA . THR A 1 153 ? -15.583 -3.409 17.609 1.00 84.56 153 THR A CA 1
ATOM 1223 C C . THR A 1 153 ? -16.085 -1.982 17.810 1.00 84.56 153 THR A C 1
ATOM 1225 O O . THR A 1 153 ? -15.897 -1.406 18.882 1.00 84.56 153 THR A O 1
ATOM 1228 N N . MET A 1 154 ? -16.693 -1.384 16.784 1.00 86.31 154 MET A N 1
ATOM 1229 C CA . MET A 1 154 ? -17.333 -0.075 16.919 1.00 86.31 154 MET A CA 1
ATOM 1230 C C . MET A 1 154 ? -18.688 -0.258 17.608 1.00 86.31 154 MET A C 1
ATOM 1232 O O . MET A 1 154 ? -19.641 -0.739 17.001 1.00 86.31 154 MET A O 1
ATOM 1236 N N . ALA A 1 155 ? -18.767 0.109 18.885 1.00 88.50 155 ALA A N 1
ATOM 1237 C CA . ALA A 1 155 ? -20.033 0.173 19.601 1.00 88.50 155 ALA A CA 1
ATOM 1238 C C . ALA A 1 155 ? -20.643 1.568 19.409 1.00 88.50 155 ALA A C 1
ATOM 1240 O O . ALA A 1 155 ? -20.100 2.561 19.891 1.00 88.50 155 ALA A O 1
ATOM 1241 N N . ALA A 1 156 ? -21.758 1.644 18.686 1.00 89.00 156 ALA A N 1
ATOM 1242 C CA . ALA A 1 156 ? -22.531 2.869 18.539 1.00 89.00 156 ALA A CA 1
ATOM 1243 C C . ALA A 1 156 ? -23.655 2.875 19.581 1.00 89.00 156 ALA A C 1
ATOM 1245 O O . ALA A 1 156 ? -24.593 2.084 19.494 1.00 89.00 156 ALA A O 1
ATOM 1246 N N . TYR A 1 157 ? -23.553 3.759 20.572 1.00 87.25 157 TYR A N 1
ATOM 1247 C CA . TYR A 1 157 ? -24.604 3.971 21.564 1.00 87.25 157 TYR A CA 1
ATOM 1248 C C . TYR A 1 157 ? -25.399 5.226 21.214 1.00 87.25 157 TYR A C 1
ATOM 1250 O O . TYR A 1 157 ? -24.825 6.249 20.839 1.00 87.25 157 TYR A O 1
ATOM 1258 N N . ALA A 1 158 ? -26.721 5.164 21.367 1.00 82.31 158 ALA A N 1
ATOM 1259 C CA . ALA A 1 158 ? -27.546 6.360 21.303 1.00 82.31 158 ALA A CA 1
ATOM 1260 C C . ALA A 1 158 ? -27.192 7.279 22.484 1.00 82.31 158 ALA A C 1
ATOM 1262 O O . ALA A 1 158 ? -27.232 6.863 23.644 1.00 82.31 158 ALA A O 1
ATOM 1263 N N . VAL A 1 159 ? -26.822 8.525 22.186 1.00 83.31 159 VAL A N 1
ATOM 1264 C CA . VAL A 1 159 ? -26.599 9.563 23.204 1.00 83.31 159 VAL A CA 1
ATOM 1265 C C . VAL A 1 159 ? -27.941 9.907 23.864 1.00 83.31 159 VAL A C 1
ATOM 1267 O O . VAL A 1 159 ? -28.989 9.717 23.246 1.00 83.31 159 VAL A O 1
ATOM 1270 N N . LYS A 1 160 ? -27.910 10.381 25.122 1.00 78.38 160 LYS A N 1
ATOM 1271 C CA . LYS A 1 160 ? -29.092 10.696 25.947 1.00 78.38 160 LYS A CA 1
ATOM 1272 C C . LYS A 1 160 ? -30.226 11.317 25.114 1.00 78.38 160 LYS A C 1
ATOM 1274 O O . LYS A 1 160 ? -30.082 12.450 24.650 1.00 78.38 160 LYS A O 1
ATOM 1279 N N . PRO A 1 161 ? -31.348 10.601 24.927 1.00 82.94 161 PRO A N 1
ATOM 1280 C CA . PRO A 1 161 ? -32.487 11.143 24.207 1.00 82.94 161 PRO A CA 1
ATOM 1281 C C . PRO A 1 161 ? -33.088 12.304 24.998 1.00 82.94 161 PRO A C 1
ATOM 1283 O O . PRO A 1 161 ? -33.316 12.166 26.199 1.00 82.94 161 PRO A O 1
ATOM 1286 N N . ALA A 1 162 ? -33.437 13.404 24.328 1.00 80.88 162 ALA A N 1
ATOM 1287 C CA . ALA A 1 162 ? -34.123 14.540 24.958 1.00 80.88 162 ALA A CA 1
ATOM 1288 C C . ALA A 1 162 ? -35.435 14.129 25.665 1.00 80.88 162 ALA A C 1
ATOM 1290 O O . ALA A 1 162 ? -35.854 14.755 26.634 1.00 80.88 162 ALA A O 1
ATOM 1291 N N . ALA A 1 163 ? -36.054 13.025 25.229 1.00 84.38 163 ALA A N 1
ATOM 1292 C CA . ALA A 1 163 ? -37.229 12.435 25.865 1.00 84.38 163 ALA A CA 1
ATOM 1293 C C . ALA A 1 163 ? -37.005 12.032 27.337 1.00 84.38 163 ALA A C 1
ATOM 1295 O O . ALA A 1 163 ? -37.956 12.046 28.116 1.00 84.38 163 ALA A O 1
ATOM 1296 N N . PHE A 1 164 ? -35.772 11.696 27.735 1.00 85.31 164 PHE A N 1
ATOM 1297 C CA . PHE A 1 164 ? -35.458 11.346 29.122 1.00 85.31 164 PHE A CA 1
ATOM 1298 C C . PHE A 1 164 ? -35.630 12.546 30.062 1.00 85.31 164 PHE A C 1
ATOM 1300 O O . PHE A 1 164 ? -36.242 12.412 31.120 1.00 85.31 164 PHE A O 1
ATOM 1307 N N . ASP A 1 165 ? -35.170 13.727 29.645 1.00 88.69 165 ASP A N 1
ATOM 1308 C CA . ASP A 1 165 ? -35.286 14.948 30.447 1.00 88.69 165 ASP A CA 1
ATOM 1309 C C . ASP A 1 165 ? -36.751 15.415 30.538 1.00 88.69 165 ASP A C 1
ATOM 1311 O O . ASP A 1 165 ? -37.210 15.842 31.600 1.00 88.69 165 ASP A O 1
ATOM 1315 N N . PHE A 1 166 ? -37.539 15.249 29.470 1.00 91.25 166 PHE A N 1
ATOM 1316 C CA . PHE A 1 166 ? -38.988 15.495 29.504 1.00 91.25 166 PHE A CA 1
ATOM 1317 C C . PHE A 1 166 ? -39.734 14.536 30.444 1.00 91.25 166 PHE A C 1
ATOM 1319 O O . PHE A 1 166 ? -40.615 14.957 31.193 1.00 91.25 166 PHE A O 1
ATOM 1326 N N . LEU A 1 167 ? -39.369 13.252 30.458 1.00 92.88 167 LEU A N 1
ATOM 1327 C CA . LEU A 1 167 ? -39.965 12.285 31.379 1.00 92.88 167 LEU A CA 1
ATOM 1328 C C . LEU A 1 167 ? -39.588 12.592 32.837 1.00 92.88 167 LEU A C 1
ATOM 1330 O O . LEU A 1 167 ? -40.444 12.550 33.721 1.00 92.88 167 LEU A O 1
ATOM 1334 N N . LEU A 1 168 ? -38.326 12.952 33.088 1.00 92.50 168 LEU A N 1
ATOM 1335 C CA . LEU A 1 168 ? -37.844 13.315 34.419 1.00 92.50 168 LEU A CA 1
ATOM 1336 C C . LEU A 1 168 ? -38.537 14.580 34.947 1.00 92.50 168 LEU A C 1
ATOM 1338 O O . LEU A 1 168 ? -38.985 14.606 36.092 1.00 92.50 168 LEU A O 1
ATOM 1342 N N . THR A 1 169 ? -38.673 15.613 34.115 1.00 93.81 169 THR A N 1
ATOM 1343 C CA . THR A 1 169 ? -39.372 16.854 34.491 1.00 93.81 169 THR A CA 1
ATOM 1344 C C . THR A 1 169 ? -40.853 16.612 34.774 1.00 93.81 169 THR A C 1
ATOM 1346 O O . THR A 1 169 ? -41.368 17.121 35.772 1.00 93.81 169 THR A O 1
ATOM 1349 N N . MET A 1 170 ? -41.525 15.774 33.976 1.00 95.62 170 MET A N 1
ATOM 1350 C CA . MET A 1 170 ? -42.903 15.356 34.247 1.00 95.62 170 MET A CA 1
ATOM 1351 C C . MET A 1 170 ? -43.017 14.606 35.583 1.00 95.62 170 MET A C 1
ATOM 1353 O O . MET A 1 170 ? -43.925 14.885 36.367 1.00 95.62 170 MET A O 1
ATOM 1357 N N . ALA A 1 171 ? -42.088 13.692 35.874 1.00 96.25 171 ALA A N 1
ATOM 1358 C CA . ALA A 1 171 ? -42.075 12.941 37.128 1.00 96.25 171 ALA A CA 1
ATOM 1359 C C . ALA A 1 171 ? -41.879 13.856 38.352 1.00 96.25 171 ALA A C 1
ATOM 1361 O O . ALA A 1 171 ? -42.579 13.703 39.354 1.00 96.25 171 ALA A O 1
ATOM 1362 N N . ILE A 1 172 ? -40.984 14.846 38.260 1.00 96.12 172 ILE A N 1
ATOM 1363 C CA . ILE A 1 172 ? -40.746 15.835 39.325 1.00 96.12 172 ILE A CA 1
ATOM 1364 C C . ILE A 1 172 ? -41.992 16.704 39.556 1.00 96.12 172 ILE A C 1
ATOM 1366 O O . ILE A 1 172 ? -42.388 16.922 40.703 1.00 96.12 172 ILE A O 1
ATOM 1370 N N . LEU A 1 173 ? -42.643 17.163 38.481 1.00 96.81 173 LEU A N 1
ATOM 1371 C CA . LEU A 1 173 ? -43.889 17.933 38.561 1.00 96.81 173 LEU A CA 1
ATOM 1372 C C . LEU A 1 173 ? -45.016 17.134 39.221 1.00 96.81 173 LEU A C 1
ATOM 1374 O O . LEU A 1 173 ? -45.697 17.652 40.105 1.00 96.81 173 LEU A O 1
ATOM 1378 N N . ALA A 1 174 ? -45.194 15.871 38.828 1.00 96.69 174 ALA A N 1
ATOM 1379 C CA . ALA A 1 174 ? -46.202 14.996 39.415 1.00 96.69 174 ALA A CA 1
ATOM 1380 C C . ALA A 1 174 ? -45.956 14.773 40.918 1.00 96.69 174 ALA A C 1
ATOM 1382 O O . ALA A 1 174 ? -46.888 14.874 41.715 1.00 96.69 174 ALA A O 1
ATOM 1383 N N . TYR A 1 175 ? -44.702 14.539 41.317 1.00 97.06 175 TYR A N 1
ATOM 1384 C CA . TYR A 1 175 ? -44.318 14.359 42.720 1.00 97.06 175 TYR A CA 1
ATOM 1385 C C . TYR A 1 175 ? -44.645 15.590 43.581 1.00 97.06 175 TYR A C 1
ATOM 1387 O O . TYR A 1 175 ? -45.307 15.474 44.615 1.00 97.06 175 TYR A O 1
ATOM 1395 N N . LEU A 1 176 ? -44.244 16.781 43.127 1.00 96.44 176 LEU A N 1
ATOM 1396 C CA . LEU A 1 176 ? -44.562 18.041 43.807 1.00 96.44 176 LEU A CA 1
ATOM 1397 C C . LEU A 1 176 ? -46.074 18.291 43.869 1.00 96.44 176 LEU A C 1
ATOM 1399 O O . LEU A 1 176 ? -46.579 18.727 44.903 1.00 96.44 176 LEU A O 1
ATOM 1403 N N . GLY A 1 177 ? -46.800 17.965 42.796 1.00 95.81 177 GLY A N 1
ATOM 1404 C CA . GLY A 1 177 ? -48.257 18.065 42.744 1.00 95.81 177 GLY A CA 1
ATOM 1405 C C . GLY A 1 177 ? -48.948 17.202 43.802 1.00 95.81 177 GLY A C 1
ATOM 1406 O O . GLY A 1 177 ? -49.819 17.692 44.519 1.00 95.81 177 GLY A O 1
ATOM 1407 N N . VAL A 1 178 ? -48.525 15.944 43.961 1.00 95.38 178 VAL A N 1
ATOM 1408 C CA . VAL A 1 178 ? -49.072 15.041 44.990 1.00 95.38 178 VAL A CA 1
ATOM 1409 C C . VAL A 1 178 ? -48.811 15.578 46.397 1.00 95.38 178 VAL A C 1
ATOM 1411 O O . VAL A 1 178 ? -49.728 15.599 47.217 1.00 95.38 178 VAL A O 1
ATOM 1414 N N . ILE A 1 179 ? -47.598 16.063 46.675 1.00 95.12 179 ILE A N 1
ATOM 1415 C CA . ILE A 1 179 ? -47.258 16.655 47.980 1.00 95.12 179 ILE A CA 1
ATOM 1416 C C . ILE A 1 179 ? -48.108 17.892 48.266 1.00 95.12 179 ILE A C 1
ATOM 1418 O O . ILE A 1 179 ? -48.626 18.043 49.373 1.00 95.12 179 ILE A O 1
ATOM 1422 N N . TYR A 1 180 ? -48.282 18.766 47.274 1.00 94.19 180 TYR A N 1
ATOM 1423 C CA . TYR A 1 180 ? -49.087 19.974 47.415 1.00 94.19 180 TYR A CA 1
ATOM 1424 C C . TYR A 1 180 ? -50.550 19.646 47.740 1.00 94.19 180 TYR A C 1
ATOM 1426 O O . TYR A 1 180 ? -51.116 20.182 48.695 1.00 94.19 180 TYR A O 1
ATOM 1434 N N . VAL A 1 181 ? -51.141 18.704 46.999 1.00 92.44 181 VAL A N 1
ATOM 1435 C CA . VAL A 1 181 ? -52.499 18.206 47.252 1.00 92.44 181 VAL A CA 1
ATOM 1436 C C . VAL A 1 181 ? -52.589 17.603 48.654 1.00 92.44 181 VAL A C 1
ATOM 1438 O O . VAL A 1 181 ? -53.486 17.960 49.416 1.00 92.44 181 VAL A O 1
ATOM 1441 N N . PHE A 1 182 ? -51.641 16.748 49.043 1.00 90.56 182 PHE A N 1
ATOM 1442 C CA . PHE A 1 182 ? -51.625 16.138 50.372 1.00 90.56 182 PHE A CA 1
ATOM 1443 C C . PHE A 1 182 ? -51.624 17.193 51.486 1.00 90.56 182 PHE A C 1
ATOM 1445 O O . PHE A 1 182 ? -52.471 17.135 52.377 1.00 90.56 182 PHE A O 1
ATOM 1452 N N . LEU A 1 183 ? -50.756 18.205 51.395 1.00 89.75 183 LEU A N 1
ATOM 1453 C CA . LEU A 1 183 ? -50.697 19.315 52.352 1.00 89.75 183 LEU A CA 1
ATOM 1454 C C . LEU A 1 183 ? -52.000 20.122 52.404 1.00 89.75 183 LEU A C 1
ATOM 1456 O O . LEU A 1 183 ? -52.412 20.543 53.482 1.00 89.75 183 LEU A O 1
ATOM 1460 N N . GLN A 1 184 ? -52.677 20.321 51.273 1.00 89.69 184 GLN A N 1
ATOM 1461 C CA . GLN A 1 184 ? -53.914 21.101 51.222 1.00 89.69 184 GLN A CA 1
ATOM 1462 C C . GLN A 1 184 ? -55.139 20.341 51.754 1.00 89.69 184 GLN A C 1
ATOM 1464 O O . GLN A 1 184 ? -56.048 20.947 52.327 1.00 89.69 184 GLN A O 1
ATOM 1469 N N . TYR A 1 185 ? -55.174 19.017 51.597 1.00 87.31 185 TYR A N 1
ATOM 1470 C CA . TYR A 1 185 ? -56.233 18.169 52.153 1.00 87.31 185 TYR A CA 1
ATOM 1471 C C . TYR A 1 185 ? -55.959 17.733 53.599 1.00 87.31 185 TYR A C 1
ATOM 1473 O O . TYR A 1 185 ? -56.899 17.340 54.293 1.00 87.31 185 TYR A O 1
ATOM 1481 N N . PHE A 1 186 ? -54.728 17.875 54.097 1.00 83.31 186 PHE A N 1
ATOM 1482 C CA . PHE A 1 186 ? -54.351 17.524 55.468 1.00 83.31 186 PHE A CA 1
ATOM 1483 C C . PHE A 1 186 ? -55.202 18.220 56.552 1.00 83.31 186 PHE A C 1
ATOM 1485 O O . PHE A 1 186 ? -55.696 17.524 57.438 1.00 83.31 186 PHE A O 1
ATOM 1492 N N . PRO A 1 187 ? -55.505 19.536 56.485 1.00 82.38 187 PRO A N 1
ATOM 1493 C CA . PRO A 1 187 ? -56.365 20.196 57.472 1.00 82.38 187 PRO A CA 1
ATOM 1494 C C . PRO A 1 187 ? -57.811 19.690 57.435 1.00 82.38 187 PRO A C 1
ATOM 1496 O O . PRO A 1 187 ? -58.469 19.621 58.471 1.00 82.38 187 PRO A O 1
ATOM 1499 N N . LYS A 1 188 ? -58.313 19.308 56.251 1.00 78.94 188 LYS A N 1
ATOM 1500 C CA . LYS A 1 188 ? -59.663 18.744 56.090 1.00 78.94 188 LYS A CA 1
ATOM 1501 C C . LYS A 1 188 ? -59.740 17.321 56.641 1.00 78.94 188 LYS A C 1
ATOM 1503 O O . LYS A 1 188 ? -60.713 16.993 57.313 1.00 78.94 188 LYS A O 1
ATOM 1508 N N . LEU A 1 189 ? -58.711 16.507 56.402 1.00 77.69 189 LEU A N 1
ATOM 1509 C CA . LEU A 1 189 ? -58.573 15.172 56.987 1.00 77.69 189 LEU A CA 1
ATOM 1510 C C . LEU A 1 189 ? -58.433 15.245 58.510 1.00 77.69 189 LEU A C 1
ATOM 1512 O O . LEU A 1 189 ? -59.117 14.511 59.217 1.00 77.69 189 LEU A O 1
ATOM 1516 N N . TYR A 1 190 ? -57.631 16.184 59.018 1.00 81.06 190 TYR A N 1
ATOM 1517 C CA . TYR A 1 190 ? -57.486 16.437 60.449 1.00 81.06 190 TYR A CA 1
ATOM 1518 C C . TYR A 1 190 ? -58.813 16.880 61.081 1.00 81.06 190 TYR A C 1
ATOM 1520 O O . TYR A 1 190 ? -59.245 16.304 62.073 1.00 81.06 190 TYR A O 1
ATOM 1528 N N . ALA A 1 191 ? -59.528 17.832 60.472 1.00 78.88 191 ALA A N 1
ATOM 1529 C CA . ALA A 1 191 ? -60.842 18.266 60.948 1.00 78.88 191 ALA A CA 1
ATOM 1530 C C . ALA A 1 191 ? -61.902 17.147 60.892 1.00 78.88 191 ALA A C 1
ATOM 1532 O O . ALA A 1 191 ? -62.760 17.069 61.772 1.00 78.88 191 ALA A O 1
ATOM 1533 N N . MET A 1 192 ? -61.842 16.267 59.885 1.00 78.62 192 MET A N 1
ATOM 1534 C CA . MET A 1 192 ? -62.713 15.093 59.779 1.00 78.62 192 MET A CA 1
ATOM 1535 C C . MET A 1 192 ? -62.391 14.057 60.865 1.00 78.62 192 MET A C 1
ATOM 1537 O O . MET A 1 192 ? -63.316 13.586 61.519 1.00 78.62 192 MET A O 1
ATOM 1541 N N . MET A 1 193 ? -61.111 13.763 61.121 1.00 78.44 193 MET A N 1
ATOM 1542 C CA . MET A 1 193 ? -60.684 12.898 62.230 1.00 78.44 193 MET A CA 1
ATOM 1543 C C . MET A 1 193 ? -61.088 13.468 63.591 1.00 78.44 193 MET A C 1
ATOM 1545 O O . MET A 1 193 ? -61.619 12.733 64.415 1.00 78.44 193 MET A O 1
ATOM 1549 N N . VAL A 1 194 ? -60.907 14.773 63.820 1.00 78.06 194 VAL A N 1
ATOM 1550 C CA . VAL A 1 194 ? -61.309 15.439 65.071 1.00 78.06 194 VAL A CA 1
ATOM 1551 C C . VAL A 1 194 ? -62.830 15.405 65.258 1.00 78.06 194 VAL A C 1
ATOM 1553 O O . VAL A 1 194 ? -63.297 15.180 66.371 1.00 78.06 194 VAL A O 1
ATOM 1556 N N . ARG A 1 195 ? -63.622 15.554 64.186 1.00 72.94 195 ARG A N 1
ATOM 1557 C CA . ARG A 1 195 ? -65.085 15.361 64.238 1.00 72.94 195 ARG A CA 1
ATOM 1558 C C . ARG A 1 195 ? -65.484 13.916 64.533 1.00 72.94 195 ARG A C 1
ATOM 1560 O O . ARG A 1 195 ? -66.432 13.709 65.281 1.00 72.94 195 ARG A O 1
ATOM 1567 N N . LEU A 1 196 ? -64.779 12.938 63.967 1.00 73.38 196 LEU A N 1
ATOM 1568 C CA . LEU A 1 196 ? -65.036 11.514 64.204 1.00 73.38 196 LEU A CA 1
ATOM 1569 C C . LEU A 1 196 ? -64.628 11.078 65.623 1.00 73.38 196 LEU A C 1
ATOM 1571 O O . LEU A 1 196 ? -65.244 10.186 66.192 1.00 73.38 196 LEU A O 1
ATOM 1575 N N . ALA A 1 197 ? -63.605 11.724 66.189 1.00 73.31 197 ALA A N 1
ATOM 1576 C CA . ALA A 1 197 ? -63.092 11.468 67.532 1.00 73.31 197 ALA A CA 1
ATOM 1577 C C . ALA A 1 197 ? -63.790 12.292 68.634 1.00 73.31 197 ALA A C 1
ATOM 1579 O O . ALA A 1 197 ? -63.566 12.032 69.815 1.00 73.31 197 ALA A O 1
ATOM 1580 N N . SER A 1 198 ? -64.624 13.284 68.291 1.00 60.41 198 SER A N 1
ATOM 1581 C CA . SER A 1 198 ? -65.377 14.048 69.294 1.00 60.41 198 SER A CA 1
ATOM 1582 C C . SER A 1 198 ? -66.574 13.232 69.810 1.00 60.41 198 SER A C 1
ATOM 1584 O O . SER A 1 198 ? -67.415 12.827 69.005 1.00 60.41 198 SER A O 1
ATOM 1586 N N . PRO A 1 199 ? -66.701 12.986 71.127 1.00 54.88 199 PRO A N 1
ATOM 1587 C CA . PRO A 1 199 ? -67.826 12.234 71.671 1.00 54.88 199 PRO A CA 1
ATOM 1588 C C . PRO A 1 199 ? -69.109 13.081 71.621 1.00 54.88 199 PRO A C 1
ATOM 1590 O O . PRO A 1 199 ? -69.101 14.263 71.978 1.00 54.88 199 PRO A O 1
ATOM 1593 N N . GLN A 1 200 ? -70.229 12.478 71.203 1.00 53.12 200 GLN A N 1
ATOM 1594 C CA . GLN A 1 200 ? -71.567 13.069 71.332 1.00 53.12 200 GLN A CA 1
ATOM 1595 C C . GLN A 1 200 ? -71.814 13.449 72.801 1.00 53.12 200 GLN A C 1
ATOM 1597 O O . GLN A 1 200 ? -71.946 12.578 73.658 1.00 53.12 200 GLN A O 1
ATOM 1602 N N . LYS A 1 201 ? -71.904 14.750 73.106 1.00 43.62 201 LYS A N 1
ATOM 1603 C CA . LYS A 1 201 ? -72.376 15.210 74.420 1.00 43.62 201 LYS A CA 1
ATOM 1604 C C . LYS A 1 201 ? -73.853 14.841 74.576 1.00 43.62 201 LYS A C 1
ATOM 1606 O O . LYS A 1 201 ? -74.711 15.426 73.914 1.00 43.62 201 LYS A O 1
ATOM 1611 N N . SER A 1 202 ? -74.145 13.895 75.467 1.00 40.66 202 SER A N 1
ATOM 1612 C CA . SER A 1 202 ? -75.493 13.644 75.975 1.00 40.66 202 SER A CA 1
ATOM 1613 C C . SER A 1 202 ? -75.994 14.888 76.713 1.00 40.66 202 SER A C 1
ATOM 1615 O O . SER A 1 202 ? -75.341 15.365 77.642 1.00 40.66 202 SER A O 1
ATOM 1617 N N . LYS A 1 203 ? -77.145 15.421 76.294 1.00 38.00 203 LYS A N 1
ATOM 1618 C CA . LYS A 1 203 ? -77.866 16.468 77.024 1.00 38.00 203 LYS A CA 1
ATOM 1619 C C . LYS A 1 203 ? -78.309 15.908 78.381 1.00 38.00 203 LYS A C 1
ATOM 1621 O O . LYS A 1 203 ? -79.137 15.006 78.418 1.00 38.00 203 LYS A O 1
ATOM 1626 N N . THR A 1 204 ? -77.749 16.434 79.464 1.00 36.56 204 THR A N 1
ATOM 1627 C CA . THR A 1 204 ? -78.263 16.284 80.831 1.00 36.56 204 THR A CA 1
ATOM 1628 C C . THR A 1 204 ? -79.528 17.126 80.985 1.00 36.56 204 THR A C 1
ATOM 1630 O O . THR A 1 204 ? -79.494 18.323 80.689 1.00 36.56 204 THR A O 1
ATOM 1633 N N . HIS A 1 205 ? -80.610 16.485 81.424 1.00 37.03 205 HIS A N 1
ATOM 1634 C CA . HIS A 1 205 ? -81.835 17.102 81.926 1.00 37.03 205 HIS A CA 1
ATOM 1635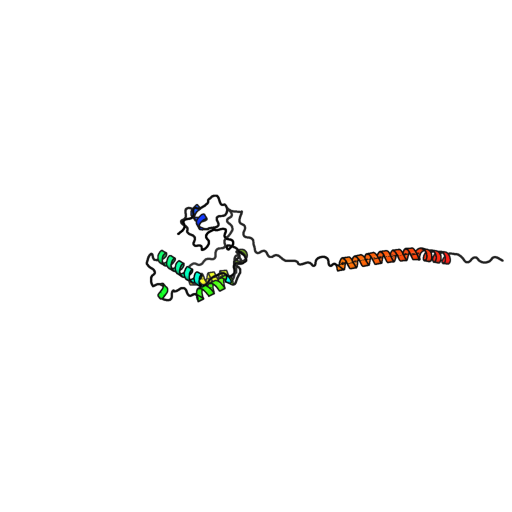 C C . HIS A 1 205 ? -81.953 16.803 83.418 1.00 37.03 205 HIS A C 1
ATOM 1637 O O . HIS A 1 205 ? -81.489 15.707 83.811 1.00 37.03 205 HIS A O 1
#